Protein AF-A0A9D8QXF0-F1 (afdb_monomer_lite)

Radius of gyration: 25.97 Å; chains: 1; bounding box: 46×81×70 Å

Structure (mmCIF, N/CA/C/O backbone):
data_AF-A0A9D8QXF0-F1
#
_entry.id   AF-A0A9D8QXF0-F1
#
loop_
_atom_site.group_PDB
_atom_site.id
_atom_site.type_symbol
_atom_site.label_atom_id
_atom_site.label_alt_id
_atom_site.label_comp_id
_atom_site.label_asym_id
_atom_site.label_entity_id
_atom_site.label_seq_id
_atom_site.pdbx_PDB_ins_code
_atom_site.Cartn_x
_atom_site.Cartn_y
_atom_site.Cartn_z
_atom_site.occupancy
_atom_site.B_iso_or_equiv
_atom_site.auth_seq_id
_atom_site.auth_comp_id
_atom_site.auth_asym_id
_atom_site.auth_atom_id
_atom_site.pdbx_PDB_model_num
ATOM 1 N N . MET A 1 1 ? 23.701 25.934 9.939 1.00 30.52 1 MET A N 1
ATOM 2 C CA . MET A 1 1 ? 22.647 25.949 8.902 1.00 30.52 1 MET A CA 1
ATOM 3 C C . MET A 1 1 ? 21.322 25.877 9.645 1.00 30.52 1 MET A C 1
ATOM 5 O O . MET A 1 1 ? 21.162 24.906 10.369 1.00 30.52 1 MET A O 1
ATOM 9 N N . PRO A 1 2 ? 20.460 26.906 9.624 1.00 29.08 2 PRO A N 1
ATOM 10 C CA . PRO A 1 2 ? 19.261 26.900 10.452 1.00 29.08 2 PRO A CA 1
ATOM 11 C C . PRO A 1 2 ? 18.210 25.966 9.842 1.00 29.08 2 PRO A C 1
ATOM 13 O O . PRO A 1 2 ? 17.894 26.058 8.656 1.00 29.08 2 PRO A O 1
ATOM 16 N N . GLU A 1 3 ? 17.728 25.056 10.680 1.00 28.41 3 GLU A N 1
ATOM 17 C CA . GLU A 1 3 ? 16.698 24.054 10.424 1.00 28.41 3 GLU A CA 1
ATOM 18 C C . GLU A 1 3 ? 15.440 24.685 9.807 1.00 28.41 3 GLU A C 1
ATOM 20 O O . GLU A 1 3 ? 14.838 25.599 10.374 1.00 28.41 3 GLU A O 1
ATOM 25 N N . ARG A 1 4 ? 15.012 24.186 8.642 1.00 30.34 4 ARG A N 1
ATOM 26 C CA . ARG A 1 4 ? 13.638 24.391 8.170 1.00 30.34 4 ARG A CA 1
ATOM 27 C C . ARG A 1 4 ? 12.735 23.399 8.899 1.00 30.34 4 ARG A C 1
ATOM 29 O O . ARG A 1 4 ? 12.496 22.302 8.413 1.00 30.34 4 ARG A O 1
ATOM 36 N N . GLN A 1 5 ? 12.246 23.803 10.067 1.00 32.50 5 GLN A N 1
ATOM 37 C CA . GLN A 1 5 ? 11.030 23.251 10.662 1.00 32.50 5 GLN A CA 1
ATOM 38 C C . GLN A 1 5 ? 9.820 23.781 9.875 1.00 32.50 5 GLN A C 1
ATOM 40 O O . GLN A 1 5 ? 9.213 24.780 10.256 1.00 32.50 5 GLN A O 1
ATOM 45 N N . ASP A 1 6 ? 9.460 23.116 8.778 1.00 37.44 6 ASP A N 1
ATOM 46 C CA . ASP A 1 6 ? 8.068 23.113 8.308 1.00 37.44 6 ASP A CA 1
ATOM 47 C C . ASP A 1 6 ? 7.350 21.946 8.992 1.00 37.44 6 ASP A C 1
ATOM 49 O O . ASP A 1 6 ? 6.982 20.939 8.398 1.00 37.44 6 ASP A O 1
ATOM 53 N N . ASP A 1 7 ? 7.213 22.092 10.308 1.00 38.44 7 ASP A N 1
ATOM 54 C CA . ASP A 1 7 ? 6.390 21.240 11.150 1.00 38.44 7 ASP A CA 1
ATOM 55 C C . ASP A 1 7 ? 4.925 21.552 10.798 1.00 38.44 7 ASP A C 1
ATOM 57 O O . ASP A 1 7 ? 4.396 22.620 11.139 1.00 38.44 7 ASP A O 1
ATOM 61 N N . MET A 1 8 ? 4.286 20.689 10.004 1.00 46.28 8 MET A N 1
ATOM 62 C CA . MET A 1 8 ? 2.864 20.807 9.679 1.00 46.28 8 MET A CA 1
ATOM 63 C C . MET A 1 8 ? 2.057 20.647 10.968 1.00 46.28 8 MET A C 1
ATOM 65 O O . MET A 1 8 ? 1.768 19.544 11.418 1.00 46.28 8 MET A O 1
ATOM 69 N N . ARG A 1 9 ? 1.687 21.772 11.583 1.00 61.94 9 ARG A N 1
ATOM 70 C CA . ARG A 1 9 ? 0.897 21.795 12.818 1.00 61.94 9 ARG A CA 1
ATOM 71 C C . ARG A 1 9 ? -0.539 21.364 12.527 1.00 61.94 9 ARG A C 1
ATOM 73 O O . ARG A 1 9 ? -1.378 22.194 12.166 1.00 61.94 9 ARG A O 1
ATOM 80 N N . LEU A 1 10 ? -0.790 20.067 12.668 1.00 64.00 10 LEU A N 1
ATOM 81 C CA . LEU A 1 10 ? -2.113 19.449 12.687 1.00 64.00 10 LEU A CA 1
ATOM 82 C C . LEU A 1 10 ? -2.703 19.574 14.097 1.00 64.00 10 LEU A C 1
ATOM 84 O O . LEU A 1 10 ? -2.010 19.334 15.087 1.00 64.00 10 LEU A O 1
ATOM 88 N N . GLN A 1 11 ? -3.975 19.962 14.211 1.00 69.75 11 GLN A N 1
ATOM 89 C CA . GLN A 1 11 ? -4.678 19.995 15.494 1.00 69.75 11 GLN A CA 1
ATOM 90 C C . GLN A 1 11 ? -5.977 19.190 15.428 1.00 69.75 11 GLN A C 1
ATOM 92 O O . GLN A 1 11 ? -6.864 19.487 14.631 1.00 69.75 11 GLN A O 1
ATOM 97 N N . VAL A 1 12 ? -6.110 18.210 16.322 1.00 68.62 12 VAL A N 1
ATOM 98 C CA . VAL A 1 12 ? -7.362 17.479 16.558 1.00 68.62 12 VAL A CA 1
ATOM 99 C C . VAL A 1 12 ? -8.063 18.092 17.771 1.00 68.62 12 VAL A C 1
ATOM 101 O O . VAL A 1 12 ? -7.432 18.319 18.808 1.00 68.62 12 VAL A O 1
ATOM 104 N N . ILE A 1 13 ? -9.352 18.400 17.630 1.00 72.44 13 ILE A N 1
ATOM 105 C CA . ILE A 1 13 ? -10.230 18.870 18.704 1.00 72.44 13 ILE A CA 1
ATOM 106 C C . ILE A 1 13 ? -11.337 17.832 18.864 1.00 72.44 13 ILE A C 1
ATOM 108 O O . ILE A 1 13 ? -12.070 17.556 17.918 1.00 72.44 13 ILE A O 1
ATOM 112 N N . ASN A 1 14 ? -11.453 17.266 20.060 1.00 69.75 14 ASN A N 1
ATOM 113 C CA . ASN A 1 14 ? -12.516 16.330 20.389 1.00 69.75 14 ASN A CA 1
ATOM 114 C C . ASN A 1 14 ? -13.685 17.103 21.022 1.00 69.75 14 ASN A C 1
ATOM 116 O O . ASN A 1 14 ? -13.458 17.930 21.906 1.00 69.75 14 ASN A O 1
ATOM 120 N N . LEU A 1 15 ? -14.920 16.862 20.569 1.00 67.12 15 LEU A N 1
ATOM 121 C CA . LEU A 1 15 ? -16.122 17.511 21.109 1.00 67.12 15 LEU A CA 1
ATOM 122 C C . LEU A 1 15 ? -16.302 17.262 22.618 1.00 67.12 15 LEU A C 1
ATOM 124 O O . LEU A 1 15 ? -16.857 18.106 23.318 1.00 67.12 15 LEU A O 1
ATOM 128 N N . TYR A 1 16 ? -15.811 16.127 23.108 1.00 66.69 16 TYR A N 1
ATOM 129 C CA . TYR A 1 16 ? -15.992 15.643 24.474 1.00 66.69 16 TYR A CA 1
ATOM 130 C C . TYR A 1 16 ? -14.797 15.928 25.384 1.00 66.69 16 TYR A C 1
ATOM 132 O O . TYR A 1 16 ? -14.896 15.712 26.589 1.00 66.69 16 TYR A O 1
ATOM 140 N N . ASP A 1 17 ? -13.689 16.443 24.839 1.00 57.88 17 ASP A N 1
ATOM 141 C CA . ASP A 1 17 ? -12.454 16.641 25.592 1.00 57.88 17 ASP A CA 1
ATOM 142 C C . ASP A 1 17 ? -11.930 18.083 25.471 1.00 57.88 17 ASP A C 1
ATOM 144 O O . ASP A 1 17 ? -11.546 18.563 24.402 1.00 57.88 17 ASP A O 1
ATOM 148 N N . LYS A 1 18 ? -11.876 18.770 26.623 1.00 60.94 18 LYS A N 1
ATOM 149 C CA . LYS A 1 18 ? -11.454 20.176 26.823 1.00 60.94 18 LYS A CA 1
ATOM 150 C C . LYS A 1 18 ? -12.353 21.228 26.155 1.00 60.94 18 LYS A C 1
ATOM 152 O O . LYS A 1 18 ? -11.950 21.919 25.213 1.00 60.94 18 LYS A O 1
ATOM 157 N N . GLU A 1 19 ? -13.512 21.451 26.777 1.00 68.12 19 GLU A N 1
ATOM 158 C CA . GLU A 1 19 ? -14.516 22.470 26.424 1.00 68.12 19 GLU A CA 1
ATOM 159 C C . GLU A 1 19 ? -13.908 23.862 26.157 1.00 68.12 19 GLU A C 1
ATOM 161 O O . GLU A 1 19 ? -14.232 24.514 25.166 1.00 68.12 19 GLU A O 1
ATOM 166 N N . GLU A 1 20 ? -12.928 24.294 26.959 1.00 76.50 20 GLU A N 1
ATOM 167 C CA . GLU A 1 20 ? -12.308 25.618 26.822 1.00 76.50 20 GLU A CA 1
ATOM 168 C C . GLU A 1 20 ? -11.603 25.828 25.465 1.00 76.50 20 GLU A C 1
ATOM 170 O O . GLU A 1 20 ? -11.667 26.914 24.880 1.00 76.50 20 GLU A O 1
ATOM 175 N N . ARG A 1 21 ? -10.922 24.803 24.934 1.00 77.12 21 ARG A N 1
ATOM 176 C CA . ARG A 1 21 ? -10.182 24.914 23.665 1.00 77.12 21 ARG A CA 1
ATOM 177 C C . ARG A 1 21 ? -11.129 24.902 22.472 1.00 77.12 21 ARG A C 1
ATOM 179 O O . ARG A 1 21 ? -10.960 25.719 21.565 1.00 77.12 21 ARG A O 1
ATOM 186 N N . LEU A 1 22 ? -12.120 24.010 22.493 1.00 82.62 22 LEU A N 1
ATOM 187 C CA . LEU A 1 22 ? -13.172 23.955 21.483 1.00 82.62 22 LEU A CA 1
ATOM 188 C C . LEU A 1 22 ? -13.896 25.302 21.403 1.00 82.62 22 LEU A C 1
ATOM 190 O O . LEU A 1 22 ? -13.980 25.893 20.327 1.00 82.62 22 LEU A O 1
ATOM 194 N N . VAL A 1 23 ? -14.320 25.842 22.550 1.00 84.81 23 VAL A N 1
ATOM 195 C CA . VAL A 1 23 ? -14.982 27.148 22.628 1.00 84.81 23 VAL A CA 1
ATOM 196 C C . VAL A 1 23 ? -14.098 28.249 22.046 1.00 84.81 23 VAL A C 1
ATOM 198 O O . VAL A 1 23 ? -14.595 29.055 21.259 1.00 84.81 23 VAL A O 1
ATO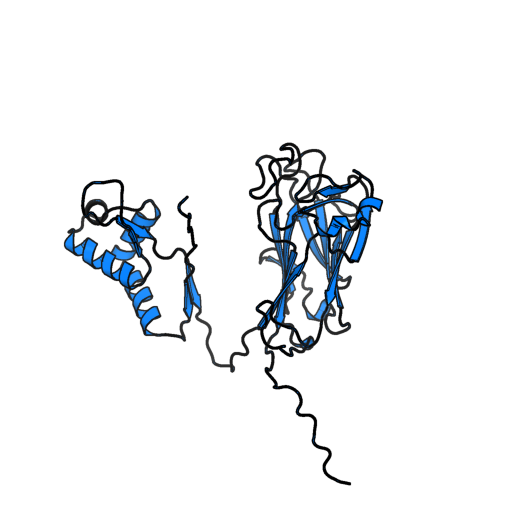M 201 N N . LYS A 1 24 ? -12.793 28.283 22.353 1.00 86.75 24 LYS A N 1
ATOM 202 C CA . LYS A 1 24 ? -11.865 29.285 21.795 1.00 86.75 24 LYS A CA 1
ATOM 203 C C . LYS A 1 24 ? -11.773 29.215 20.271 1.00 86.75 24 LYS A C 1
ATOM 205 O O . LYS A 1 24 ? -11.911 30.248 19.613 1.00 86.75 24 LYS A O 1
ATOM 210 N N . VAL A 1 25 ? -11.573 28.024 19.704 1.00 88.00 25 VAL A N 1
ATOM 211 C CA . VAL A 1 25 ? -11.437 27.848 18.248 1.00 88.00 25 VAL A CA 1
ATOM 212 C C . VAL A 1 25 ? -12.760 28.129 17.538 1.00 88.00 25 VAL A C 1
ATOM 214 O O . VAL A 1 25 ? -12.794 28.950 16.621 1.00 88.00 25 VAL A O 1
ATOM 217 N N . CYS A 1 26 ? -13.867 27.541 17.996 1.00 87.44 26 CYS A N 1
ATOM 218 C CA . CYS A 1 26 ? -15.191 27.774 17.420 1.00 87.44 26 CYS A CA 1
ATOM 219 C C . CYS A 1 26 ? -15.592 29.252 17.502 1.00 87.44 26 CYS A C 1
ATOM 221 O O . CYS A 1 26 ? -16.029 29.823 16.503 1.00 87.44 26 CYS A O 1
ATOM 223 N N . SER A 1 27 ? -15.368 29.913 18.642 1.00 88.50 27 SER A N 1
ATOM 224 C CA . SER A 1 27 ? -15.661 31.343 18.800 1.00 88.50 27 SER A CA 1
ATOM 225 C C . SER A 1 27 ? -14.808 32.201 17.869 1.00 88.50 27 SER A C 1
ATOM 227 O O . SER A 1 27 ? -15.323 33.132 17.243 1.00 88.50 27 SER A O 1
ATOM 229 N N . ALA A 1 28 ? -13.517 31.886 17.721 1.00 90.88 28 ALA A N 1
ATOM 230 C CA . ALA A 1 28 ? -12.639 32.590 16.794 1.00 90.88 28 ALA A CA 1
ATOM 231 C C . ALA A 1 28 ? -13.092 32.416 15.330 1.00 90.88 28 ALA A C 1
ATOM 233 O O . ALA A 1 28 ? -13.132 33.392 14.580 1.00 90.88 28 ALA A O 1
ATOM 234 N N . LEU A 1 29 ? -13.511 31.217 14.926 1.00 89.62 29 LEU A N 1
ATOM 235 C CA . LEU A 1 29 ? -13.923 30.932 13.547 1.00 89.62 29 LEU A CA 1
ATOM 236 C C . LEU A 1 29 ? -15.357 31.373 13.210 1.00 89.62 29 LEU A C 1
ATOM 238 O O . LEU A 1 29 ? -15.660 31.586 12.033 1.00 89.62 29 LEU A O 1
ATOM 242 N N . ASN A 1 30 ? -16.230 31.565 14.204 1.00 93.50 30 ASN A N 1
ATOM 243 C CA . ASN A 1 30 ? -17.627 31.969 13.995 1.00 93.50 30 ASN A CA 1
ATOM 244 C C . ASN A 1 30 ? -17.776 33.395 13.415 1.00 93.50 30 ASN A C 1
ATOM 246 O O . ASN A 1 30 ? -18.769 33.717 12.764 1.00 93.50 30 ASN A O 1
ATOM 250 N N . ASP A 1 31 ? -16.755 34.242 13.538 1.00 96.00 31 ASP A N 1
ATOM 251 C CA . ASP A 1 31 ? -16.799 35.624 13.049 1.00 96.00 31 ASP A CA 1
ATOM 252 C C . ASP A 1 31 ? -16.401 35.745 11.556 1.00 96.00 31 ASP A C 1
ATOM 254 O O . ASP A 1 31 ? -15.340 35.257 11.145 1.00 96.00 31 ASP A O 1
ATOM 258 N N . PRO A 1 32 ? -17.220 36.404 10.711 1.00 94.88 32 PRO A N 1
ATOM 259 C CA . PRO A 1 32 ? -16.954 36.524 9.278 1.00 94.88 32 PRO A CA 1
ATOM 260 C C . PRO A 1 32 ? -15.716 37.368 8.949 1.00 94.88 32 PRO A C 1
ATOM 262 O O . PRO A 1 32 ? -15.025 37.059 7.975 1.00 94.88 32 PRO A O 1
ATOM 265 N N . THR A 1 33 ? -15.401 38.395 9.741 1.00 94.62 33 THR A N 1
ATOM 266 C CA . THR A 1 33 ? -14.196 39.218 9.571 1.00 94.62 33 THR A CA 1
ATOM 267 C C . THR A 1 33 ? -12.957 38.380 9.853 1.00 94.62 33 THR A C 1
ATOM 269 O O . THR A 1 33 ? -12.030 38.374 9.044 1.00 94.62 33 THR A O 1
ATOM 272 N N . ARG A 1 34 ? -12.968 37.562 10.914 1.00 95.69 34 ARG A N 1
ATOM 273 C CA . ARG A 1 34 ? -11.881 36.611 11.208 1.00 95.69 34 ARG A CA 1
ATOM 274 C C . ARG A 1 34 ? -11.666 35.600 10.078 1.00 95.69 34 ARG A C 1
ATOM 276 O O . ARG A 1 34 ? -10.526 35.395 9.660 1.00 95.69 34 ARG A O 1
ATOM 283 N N . ARG A 1 35 ? -12.735 35.047 9.492 1.00 94.69 35 ARG A N 1
ATOM 284 C CA . ARG A 1 35 ? -12.620 34.162 8.312 1.00 94.69 35 ARG A CA 1
ATOM 285 C C . ARG A 1 35 ? -12.054 34.879 7.081 1.00 94.69 35 ARG A C 1
ATOM 287 O O . ARG A 1 35 ? -11.293 34.278 6.326 1.00 94.69 35 ARG A O 1
ATOM 294 N N . ARG A 1 36 ? -12.386 36.158 6.864 1.00 95.69 36 ARG A N 1
ATOM 295 C CA . ARG A 1 36 ? -11.793 36.970 5.782 1.00 95.69 36 ARG A CA 1
ATOM 296 C C . ARG A 1 36 ? -10.302 37.222 6.012 1.00 95.69 36 ARG A C 1
ATOM 298 O O . ARG A 1 36 ? -9.525 37.070 5.074 1.00 95.69 36 ARG A O 1
ATOM 305 N N . ILE A 1 37 ? -9.899 37.520 7.249 1.00 95.62 37 ILE A N 1
ATOM 306 C CA . ILE A 1 37 ? -8.484 37.647 7.629 1.00 95.62 37 ILE A CA 1
ATOM 307 C C . ILE A 1 37 ? -7.736 36.347 7.317 1.00 95.62 37 ILE A C 1
ATOM 309 O O . ILE A 1 37 ? -6.706 36.389 6.654 1.00 95.62 37 ILE A O 1
ATOM 313 N N . MET A 1 38 ? -8.272 35.187 7.711 1.00 93.19 38 MET A N 1
ATOM 314 C CA . MET A 1 38 ? -7.642 33.892 7.413 1.00 93.19 38 MET A CA 1
ATOM 315 C C . MET A 1 38 ? -7.438 33.662 5.913 1.00 93.19 38 MET A C 1
ATOM 317 O O . MET A 1 38 ? -6.356 33.246 5.511 1.00 93.19 38 MET A O 1
ATOM 321 N N . LYS A 1 39 ? -8.439 33.977 5.078 1.00 92.56 39 LYS A N 1
ATOM 322 C CA . LYS A 1 39 ? -8.317 33.869 3.614 1.00 92.56 39 LYS A CA 1
ATOM 323 C C . LYS A 1 39 ? -7.180 34.735 3.067 1.00 92.56 39 LYS A C 1
ATOM 325 O O . LYS A 1 39 ? -6.462 34.285 2.182 1.00 92.56 39 LYS A O 1
ATOM 330 N N . LEU A 1 40 ? -6.993 35.944 3.604 1.00 93.31 40 LEU A N 1
ATOM 331 C CA . LEU A 1 40 ? -5.879 36.817 3.226 1.00 93.31 40 LEU A CA 1
ATOM 332 C C . LEU A 1 40 ? -4.527 36.235 3.654 1.00 93.31 40 LEU A C 1
ATOM 334 O O . LEU A 1 40 ? -3.612 36.179 2.835 1.00 93.31 40 LEU A O 1
ATOM 338 N N . ILE A 1 41 ? -4.406 35.772 4.904 1.00 92.56 41 ILE A N 1
ATOM 339 C CA . ILE A 1 41 ? -3.158 35.186 5.424 1.00 92.56 41 ILE A CA 1
ATOM 340 C C . ILE A 1 41 ? -2.775 33.902 4.680 1.00 92.56 41 ILE A C 1
ATOM 342 O O . ILE A 1 41 ? -1.588 33.656 4.478 1.00 92.56 41 ILE A O 1
ATOM 346 N N . ASN A 1 42 ? -3.758 33.113 4.238 1.00 86.38 42 ASN A N 1
ATOM 347 C CA . ASN A 1 42 ? -3.519 31.889 3.474 1.00 86.38 42 ASN A CA 1
ATOM 348 C C . ASN A 1 42 ? -2.853 32.148 2.111 1.00 86.38 42 ASN A C 1
ATOM 350 O O . ASN A 1 42 ? -2.183 31.269 1.584 1.00 86.38 42 ASN A O 1
ATOM 354 N N . LEU A 1 43 ? -3.022 33.346 1.539 1.00 87.31 43 LEU A N 1
ATOM 355 C CA . LEU A 1 43 ? -2.339 33.732 0.301 1.00 87.31 43 LEU A CA 1
ATOM 356 C C . LEU A 1 43 ? -0.890 34.155 0.562 1.00 87.31 43 LEU A C 1
ATOM 358 O O . LEU A 1 43 ? 0.003 33.832 -0.215 1.00 87.31 43 LEU A O 1
ATOM 362 N N . SER A 1 44 ? -0.657 34.906 1.638 1.00 84.62 44 SER A N 1
ATOM 363 C CA . SER A 1 44 ? 0.678 35.366 2.025 1.00 84.62 44 SER A CA 1
ATOM 364 C C . SER A 1 44 ? 0.674 35.920 3.455 1.00 84.62 44 SER A C 1
ATOM 366 O O . SER A 1 44 ? -0.235 36.693 3.782 1.00 84.62 44 SER A O 1
ATOM 368 N N . PRO A 1 45 ? 1.706 35.658 4.279 1.00 88.00 45 PRO A N 1
ATOM 369 C CA . PRO A 1 45 ? 1.902 36.374 5.538 1.00 88.00 45 PRO A CA 1
ATOM 370 C C . PRO A 1 45 ? 1.975 37.891 5.314 1.00 88.00 45 PRO A C 1
ATOM 372 O O . PRO A 1 45 ? 2.631 38.347 4.379 1.00 88.00 45 PRO A O 1
ATOM 375 N N . MET A 1 46 ? 1.323 38.679 6.168 1.00 91.81 46 MET A N 1
ATOM 376 C CA . MET A 1 46 ? 1.244 40.142 6.013 1.00 91.81 46 MET A CA 1
ATOM 377 C C . MET A 1 46 ? 1.130 40.854 7.364 1.00 91.81 46 MET A C 1
ATOM 379 O O . MET A 1 46 ? 0.925 40.204 8.394 1.00 91.81 46 MET A O 1
ATOM 383 N N . SER A 1 47 ? 1.306 42.177 7.390 1.00 92.62 47 SER A N 1
ATOM 384 C CA . SER A 1 47 ? 1.206 42.942 8.636 1.00 92.62 47 SER A CA 1
ATOM 385 C C . SER A 1 47 ? -0.247 43.243 9.012 1.00 92.62 47 SER A C 1
ATOM 387 O O . SER A 1 47 ? -1.162 43.141 8.196 1.00 92.62 47 SER A O 1
ATOM 389 N N . ILE A 1 48 ? -0.478 43.644 10.266 1.00 92.56 48 ILE A N 1
ATOM 390 C CA . ILE A 1 48 ? -1.817 44.054 10.724 1.00 92.56 48 ILE A CA 1
ATOM 391 C C . ILE A 1 48 ? -2.329 45.266 9.925 1.00 92.56 48 ILE A C 1
ATOM 393 O O . ILE A 1 48 ? -3.528 45.361 9.670 1.00 92.56 48 ILE A O 1
ATOM 397 N N . ASN A 1 49 ? -1.435 46.157 9.484 1.00 92.19 49 ASN A N 1
ATOM 398 C CA . ASN A 1 49 ? -1.800 47.313 8.662 1.00 92.19 49 ASN A CA 1
ATOM 399 C C . ASN A 1 49 ? -2.283 46.885 7.272 1.00 92.19 49 ASN A C 1
ATOM 401 O O . ASN A 1 49 ? -3.298 47.391 6.800 1.00 92.19 49 ASN A O 1
ATOM 405 N N . ASP A 1 50 ? -1.611 45.910 6.652 1.00 93.56 50 ASP A N 1
ATOM 406 C CA . ASP A 1 50 ? -2.024 45.370 5.352 1.00 93.56 50 ASP A CA 1
ATOM 407 C C . ASP A 1 50 ? -3.401 44.699 5.437 1.00 93.56 50 ASP A C 1
ATOM 409 O O . ASP A 1 50 ? -4.236 44.865 4.548 1.00 93.56 50 ASP A O 1
ATOM 413 N N . ILE A 1 51 ? -3.660 43.965 6.526 1.00 94.50 51 ILE A N 1
ATOM 414 C CA . ILE A 1 51 ? -4.967 43.346 6.793 1.00 94.50 51 ILE A CA 1
ATOM 415 C C . ILE A 1 51 ? -6.049 44.421 6.924 1.00 94.50 51 ILE A C 1
ATOM 417 O O . ILE A 1 51 ? -7.106 44.300 6.307 1.00 94.50 51 ILE A O 1
ATOM 421 N N . ALA A 1 52 ? -5.783 45.463 7.719 1.00 96.06 52 ALA A N 1
ATOM 422 C CA . ALA A 1 52 ? -6.702 46.574 7.942 1.00 96.06 52 ALA A CA 1
ATOM 423 C C . ALA A 1 52 ? -7.056 47.283 6.627 1.00 96.06 52 ALA A C 1
ATOM 425 O O . ALA A 1 52 ? -8.231 47.492 6.336 1.00 96.06 52 ALA A O 1
ATOM 426 N N . TRP A 1 53 ? -6.045 47.562 5.799 1.00 95.81 53 TRP A N 1
ATOM 427 C CA . TRP A 1 53 ? -6.217 48.192 4.494 1.00 95.81 53 TRP A CA 1
ATOM 428 C C . TRP A 1 53 ? -7.002 47.310 3.513 1.00 95.81 53 TRP A C 1
ATOM 430 O O . TRP A 1 53 ? -7.960 47.776 2.904 1.00 95.81 53 TRP A O 1
ATOM 440 N N . LYS A 1 54 ? -6.661 46.018 3.389 1.00 95.44 54 LYS A N 1
ATOM 441 C CA . LYS A 1 54 ? -7.342 45.099 2.453 1.00 95.44 54 LYS A CA 1
ATOM 442 C C . LYS A 1 54 ? -8.797 44.813 2.816 1.00 95.44 54 LYS A C 1
ATOM 444 O O . LYS A 1 54 ? -9.580 44.474 1.933 1.00 95.44 54 LYS A O 1
ATOM 449 N N . LEU A 1 55 ? -9.139 44.864 4.102 1.00 95.12 55 LEU A N 1
ATOM 450 C CA . LEU A 1 55 ? -10.499 44.616 4.582 1.00 95.12 55 LEU A CA 1
ATOM 451 C C . LEU A 1 55 ? -11.310 45.893 4.804 1.00 95.12 55 LEU A C 1
ATOM 453 O O . LEU A 1 55 ? -12.477 45.772 5.165 1.00 95.12 55 LEU A O 1
ATOM 457 N N . ASP A 1 56 ? -10.707 47.065 4.589 1.00 95.56 56 ASP A N 1
ATOM 458 C CA . ASP A 1 56 ? -11.299 48.378 4.859 1.00 95.56 56 ASP A CA 1
ATOM 459 C C . ASP A 1 56 ? -11.856 48.489 6.292 1.00 95.56 56 ASP A C 1
ATOM 461 O O . ASP A 1 56 ? -13.012 48.833 6.536 1.00 95.56 56 ASP A O 1
ATOM 465 N N . ILE A 1 57 ? -11.024 48.119 7.273 1.00 95.94 57 ILE A N 1
ATOM 466 C CA . ILE A 1 57 ? -11.357 48.193 8.703 1.00 95.94 57 ILE A CA 1
ATOM 467 C C . ILE A 1 57 ? -10.291 48.977 9.478 1.00 95.94 57 ILE A C 1
ATOM 469 O O . ILE A 1 57 ? -9.119 48.967 9.100 1.00 95.94 57 ILE A O 1
ATOM 473 N N . PRO A 1 58 ? -10.638 49.608 10.618 1.00 97.19 58 PRO A N 1
ATOM 474 C CA . PRO A 1 58 ? -9.650 50.261 11.471 1.00 97.19 58 PRO A CA 1
ATOM 475 C C . PRO A 1 58 ? -8.555 49.293 11.941 1.00 97.19 58 PRO A C 1
ATOM 477 O O . PRO A 1 58 ? -8.838 48.146 12.294 1.00 97.19 58 PRO A O 1
ATOM 480 N N . VAL A 1 59 ? -7.310 49.772 12.044 1.00 94.00 59 VAL A N 1
ATOM 481 C CA . VAL A 1 59 ? -6.157 48.970 12.512 1.00 94.00 59 VAL A CA 1
ATOM 482 C C . VAL A 1 59 ? -6.396 48.381 13.907 1.00 94.00 59 VAL A C 1
ATOM 484 O O . VAL A 1 59 ? -6.025 47.238 14.174 1.00 94.00 59 VAL A O 1
ATOM 487 N N . SER A 1 60 ? -7.068 49.122 14.791 1.00 94.56 60 SER A N 1
ATOM 488 C CA . SER A 1 60 ? -7.472 48.635 16.117 1.00 94.56 60 SER A CA 1
ATOM 489 C C . SER A 1 60 ? -8.417 47.432 16.030 1.00 94.56 60 SER A C 1
ATOM 491 O O . SER A 1 60 ? -8.267 46.479 16.795 1.00 94.56 60 SER A O 1
ATOM 493 N N . ASN A 1 61 ? -9.335 47.437 15.061 1.00 95.06 61 ASN A N 1
ATOM 494 C CA . ASN A 1 61 ? -10.276 46.349 14.824 1.00 95.06 61 ASN A CA 1
ATOM 495 C C . ASN A 1 61 ? -9.577 45.126 14.201 1.00 95.06 61 ASN A C 1
ATOM 497 O O . ASN A 1 61 ? -9.742 43.998 14.667 1.00 95.06 61 ASN A O 1
ATOM 501 N N . ALA A 1 62 ? -8.696 45.345 13.218 1.00 95.38 62 ALA A N 1
ATOM 502 C CA . ALA A 1 62 ? -7.855 44.284 12.662 1.00 95.38 62 ALA A CA 1
ATOM 503 C C . ALA A 1 62 ? -6.992 43.613 13.749 1.00 95.38 62 ALA A C 1
ATOM 505 O O . ALA A 1 62 ? -6.946 42.387 13.835 1.00 95.38 62 ALA A O 1
ATOM 506 N N . SER A 1 63 ? -6.366 44.406 14.625 1.00 94.56 63 SER A N 1
ATOM 507 C CA . SER A 1 63 ? -5.558 43.917 15.750 1.00 94.56 63 SER A CA 1
ATOM 508 C C . SER A 1 63 ? -6.375 43.069 16.733 1.00 94.56 63 SER A C 1
ATOM 510 O O . SER A 1 63 ? -5.931 41.992 17.136 1.00 94.56 63 SER A O 1
ATOM 512 N N . TYR A 1 64 ? -7.598 43.500 17.064 1.00 95.44 64 TYR A N 1
ATOM 513 C CA . TYR A 1 64 ? -8.522 42.745 17.915 1.00 95.44 64 TYR A CA 1
ATOM 514 C C . TYR A 1 64 ? -8.848 41.362 17.329 1.00 95.44 64 TYR A C 1
ATOM 516 O O . TYR A 1 64 ? -8.705 40.340 18.008 1.00 95.44 64 TYR A O 1
ATOM 524 N N . HIS A 1 65 ? -9.223 41.309 16.049 1.00 96.25 65 HIS A N 1
ATOM 525 C CA . HIS A 1 65 ? -9.551 40.053 15.376 1.00 96.25 65 HIS A CA 1
ATOM 526 C C . HIS A 1 65 ? -8.336 39.128 15.211 1.00 96.25 65 HIS A C 1
ATOM 528 O O . HIS A 1 65 ? -8.461 37.918 15.417 1.00 96.25 65 HIS A O 1
ATOM 534 N N . VAL A 1 66 ? -7.162 39.682 14.883 1.00 95.62 66 VAL A N 1
ATOM 535 C CA . VAL A 1 66 ? -5.903 38.926 14.789 1.00 95.62 66 VAL A CA 1
ATOM 536 C C . VAL A 1 66 ? -5.540 38.321 16.138 1.00 95.62 66 VAL A C 1
ATOM 538 O O . VAL A 1 66 ? -5.217 37.137 16.194 1.00 95.62 66 VAL A O 1
ATOM 541 N N . LYS A 1 67 ? -5.640 39.086 17.232 1.00 94.44 67 LYS A N 1
ATOM 542 C CA . LYS A 1 67 ? -5.348 38.578 18.575 1.00 94.44 67 LYS A CA 1
ATOM 543 C C . LYS A 1 67 ? -6.231 37.381 18.927 1.00 94.44 67 LYS A C 1
ATOM 545 O O . LYS A 1 67 ? -5.699 36.357 19.327 1.00 94.44 67 LYS A O 1
ATOM 550 N N . ALA A 1 68 ? -7.539 37.462 18.681 1.00 93.94 68 ALA A N 1
ATOM 551 C CA . ALA A 1 68 ? -8.453 36.345 18.934 1.00 93.94 68 ALA A CA 1
ATOM 552 C C . ALA A 1 68 ? -8.091 35.075 18.135 1.00 93.94 68 ALA A C 1
ATOM 554 O O . ALA A 1 68 ? -8.186 33.967 18.656 1.00 93.94 68 ALA A O 1
ATOM 555 N N . LEU A 1 69 ? -7.650 35.223 16.881 1.00 93.75 69 LEU A N 1
ATOM 556 C CA . LEU A 1 69 ? -7.188 34.097 16.060 1.00 93.75 69 LEU A CA 1
ATOM 557 C C . LEU A 1 69 ? -5.839 33.530 16.528 1.00 93.75 69 LEU A C 1
ATOM 559 O O . LEU A 1 69 ? -5.608 32.329 16.395 1.00 93.75 69 LEU A O 1
ATOM 563 N N . VAL A 1 70 ? -4.952 34.369 17.068 1.00 92.38 70 VAL A N 1
ATOM 564 C CA . VAL A 1 70 ? -3.677 33.932 17.658 1.00 92.38 70 VAL A CA 1
ATOM 565 C C . VAL A 1 70 ? -3.901 33.212 18.986 1.00 92.38 70 VAL A C 1
ATOM 567 O O . VAL A 1 70 ? -3.334 32.144 19.193 1.00 92.38 70 VAL A O 1
ATOM 570 N N . ASP A 1 71 ? -4.769 33.742 19.847 1.00 89.88 71 ASP A N 1
ATOM 571 C CA . ASP A 1 71 ? -5.121 33.134 21.136 1.00 89.88 71 ASP A CA 1
ATOM 572 C C . ASP A 1 71 ? -5.807 31.765 20.941 1.00 89.88 71 ASP A C 1
ATOM 574 O O . ASP A 1 71 ? -5.649 30.861 21.760 1.00 89.88 71 ASP A O 1
ATOM 578 N N . ALA A 1 72 ? -6.519 31.581 19.821 1.00 88.94 72 ALA A N 1
ATOM 579 C CA . ALA A 1 72 ? -7.085 30.299 19.395 1.00 88.94 72 ALA A CA 1
ATOM 580 C C . ALA A 1 72 ? -6.078 29.367 18.684 1.00 88.94 72 ALA A C 1
ATOM 582 O O . ALA A 1 72 ? -6.438 28.258 18.297 1.00 88.94 72 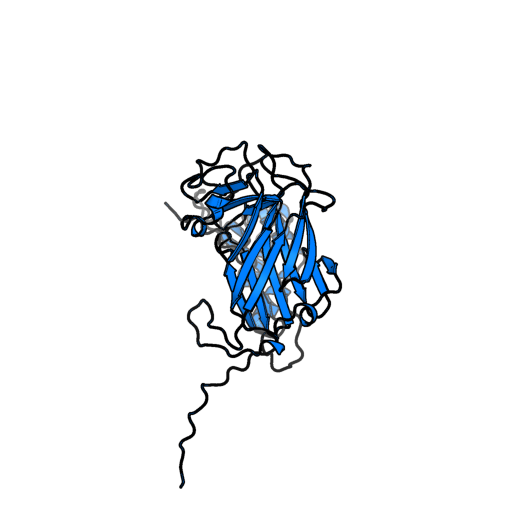ALA A O 1
ATOM 583 N N . GLY A 1 73 ? -4.831 29.798 18.465 1.00 87.56 73 GLY A N 1
ATOM 584 C CA . GLY A 1 73 ? -3.796 29.021 17.771 1.00 87.56 73 GLY A CA 1
ATOM 585 C C . GLY A 1 73 ? -3.997 28.875 16.257 1.00 87.56 73 GLY A C 1
ATOM 586 O O . GLY A 1 73 ? -3.248 28.151 15.599 1.00 87.56 73 GLY A O 1
ATOM 587 N N . VAL A 1 74 ? -4.987 29.563 15.683 1.00 90.06 74 VAL A N 1
ATOM 588 C CA . VAL A 1 74 ? -5.280 29.556 14.241 1.00 90.06 74 VAL A CA 1
ATOM 589 C C . VAL A 1 74 ? -4.215 30.343 13.477 1.00 90.06 74 VAL A C 1
ATOM 591 O O . VAL A 1 74 ? -3.750 29.909 12.424 1.00 90.06 74 VAL A O 1
ATOM 594 N N . LEU A 1 75 ? -3.795 31.487 14.022 1.00 92.88 75 LEU A N 1
ATOM 595 C CA . LEU A 1 75 ? -2.725 32.335 13.489 1.00 92.88 75 LEU A CA 1
ATOM 596 C C . LEU A 1 75 ? -1.548 32.408 14.467 1.00 92.88 75 LEU A C 1
ATOM 598 O O . LEU A 1 75 ? -1.658 32.039 15.633 1.00 92.88 75 LEU A O 1
ATOM 602 N N . ARG A 1 76 ? -0.407 32.915 14.001 1.00 91.00 76 ARG A N 1
ATOM 603 C CA . ARG A 1 76 ? 0.760 33.211 14.841 1.00 91.00 76 ARG A CA 1
ATOM 604 C C . ARG A 1 76 ? 1.406 34.532 14.444 1.00 91.00 76 ARG A C 1
ATOM 606 O O . ARG A 1 76 ? 1.360 34.931 13.279 1.00 91.00 76 ARG A O 1
ATOM 613 N N . TYR A 1 77 ? 2.075 35.172 15.400 1.00 89.31 77 TYR A N 1
ATOM 614 C CA . TYR A 1 77 ? 2.994 36.266 15.095 1.00 89.31 77 TYR A CA 1
ATOM 615 C C . TYR A 1 77 ? 4.329 35.692 14.612 1.00 89.31 77 TYR A C 1
ATOM 617 O O . TYR A 1 77 ? 4.942 34.868 15.288 1.00 89.31 77 TYR A O 1
ATOM 625 N N . ALA A 1 78 ? 4.778 36.137 13.444 1.00 79.12 78 ALA A N 1
ATOM 626 C CA . ALA A 1 78 ? 6.092 35.867 12.889 1.00 79.12 78 ALA A CA 1
ATOM 627 C C . ALA A 1 78 ? 6.956 37.134 12.976 1.00 79.12 78 ALA A C 1
ATOM 629 O O . ALA A 1 78 ? 6.497 38.247 12.697 1.00 79.12 78 ALA A O 1
ATOM 630 N N . ILE A 1 79 ? 8.219 36.965 13.370 1.00 65.31 79 ILE A N 1
ATOM 631 C CA . ILE A 1 79 ? 9.195 38.056 13.410 1.00 65.31 79 ILE A CA 1
ATOM 632 C C . ILE A 1 79 ? 9.835 38.154 12.029 1.00 65.31 79 ILE A C 1
ATOM 634 O O . ILE A 1 79 ? 10.434 37.195 11.545 1.00 65.31 79 ILE A O 1
ATOM 638 N N . ASN A 1 80 ? 9.714 39.314 11.391 1.00 57.78 80 ASN A N 1
ATOM 639 C CA . ASN A 1 80 ? 10.349 39.562 10.106 1.00 57.78 80 ASN A CA 1
ATOM 640 C C . ASN A 1 80 ? 11.730 40.187 10.338 1.00 57.78 80 ASN A C 1
ATOM 642 O O . ASN A 1 80 ? 11.837 41.344 10.729 1.00 57.78 80 ASN A O 1
ATOM 646 N N . THR A 1 81 ? 12.802 39.426 10.112 1.00 53.25 81 THR A N 1
ATOM 647 C CA . THR A 1 81 ? 14.187 39.885 10.336 1.00 53.25 81 THR A CA 1
ATOM 648 C C . THR A 1 81 ? 14.730 40.776 9.212 1.00 53.25 81 THR A C 1
ATOM 650 O O . THR A 1 81 ? 15.838 41.294 9.328 1.00 53.25 81 THR A O 1
ATOM 653 N N . LYS A 1 82 ? 13.973 40.978 8.120 1.00 52.03 82 LYS A N 1
ATOM 654 C CA . LYS A 1 82 ? 14.441 41.679 6.908 1.00 52.03 82 LYS A CA 1
ATOM 655 C C . LYS A 1 82 ? 14.043 43.157 6.805 1.00 52.03 82 LYS A C 1
ATOM 657 O O . LYS A 1 82 ? 14.541 43.842 5.915 1.00 52.03 82 LYS A O 1
ATOM 662 N N . ARG A 1 83 ? 13.180 43.682 7.682 1.00 52.22 83 ARG A N 1
ATOM 663 C CA . ARG A 1 83 ? 12.807 45.110 7.705 1.00 52.22 83 ARG A CA 1
ATOM 664 C C . ARG A 1 83 ? 13.192 45.726 9.050 1.00 52.22 83 ARG A C 1
ATOM 666 O O . ARG A 1 83 ? 12.840 45.194 10.095 1.00 52.22 83 ARG A O 1
ATOM 673 N N . ARG A 1 84 ? 13.915 46.854 9.034 1.00 40.66 84 ARG A N 1
ATOM 674 C CA . ARG A 1 84 ? 14.155 47.670 10.237 1.00 40.66 84 ARG A CA 1
ATOM 675 C C . ARG A 1 84 ? 12.815 48.250 10.701 1.00 40.66 84 ARG A C 1
ATOM 677 O O . ARG A 1 84 ? 12.351 49.240 10.150 1.00 40.66 84 ARG A O 1
ATOM 684 N N . GLY A 1 85 ? 12.201 47.610 11.690 1.00 53.28 85 GLY A N 1
ATOM 685 C CA . GLY A 1 85 ? 10.960 48.049 12.323 1.00 53.28 85 GLY A CA 1
ATOM 686 C C . GLY A 1 85 ? 10.333 46.922 13.142 1.00 53.28 85 GLY A C 1
ATOM 687 O O . GLY A 1 85 ? 10.419 45.758 12.770 1.00 53.28 85 GLY A O 1
ATOM 688 N N . SER A 1 86 ? 9.692 47.260 14.257 1.00 56.84 86 SER A N 1
ATOM 689 C CA . SER A 1 86 ? 8.975 46.343 15.160 1.00 56.84 86 SER A CA 1
ATOM 690 C C . SER A 1 86 ? 7.641 45.828 14.585 1.00 56.84 86 SER A C 1
ATOM 692 O O . SER A 1 86 ? 6.709 45.520 15.332 1.00 56.84 86 SER A O 1
ATOM 694 N N . GLU A 1 87 ? 7.513 45.749 13.258 1.00 62.94 87 GLU A N 1
ATOM 695 C CA . GLU A 1 87 ? 6.264 45.372 12.599 1.00 62.94 87 GLU A CA 1
ATOM 696 C C . GLU A 1 87 ? 6.058 43.852 12.678 1.00 62.94 87 GLU A C 1
ATOM 698 O O . GLU A 1 87 ? 6.754 43.057 12.039 1.00 62.94 87 GLU A O 1
ATOM 703 N N . LYS A 1 88 ? 5.091 43.434 13.503 1.00 73.94 88 LYS A N 1
ATOM 704 C CA . LYS A 1 88 ? 4.709 42.027 13.657 1.00 73.94 88 LYS A CA 1
ATOM 705 C C . LYS A 1 88 ? 4.023 41.548 12.377 1.00 73.94 88 LYS A C 1
ATOM 707 O O . LYS A 1 88 ? 2.978 42.075 11.997 1.00 73.94 88 LYS A O 1
ATOM 712 N N . THR A 1 89 ? 4.595 40.535 11.734 1.00 86.44 89 THR A N 1
ATOM 713 C CA . THR A 1 89 ? 3.955 39.852 10.604 1.00 86.44 89 THR A CA 1
ATOM 714 C C . THR A 1 89 ? 3.025 38.773 11.146 1.00 86.44 89 THR A C 1
ATOM 716 O O . THR A 1 89 ? 3.346 38.110 12.131 1.00 86.44 89 THR A O 1
ATOM 719 N N . VAL A 1 90 ? 1.864 38.594 10.530 1.00 91.12 90 VAL A N 1
ATOM 720 C CA . VAL A 1 90 ? 0.899 37.553 10.888 1.00 91.12 90 VAL A CA 1
ATOM 721 C C . VAL A 1 90 ? 1.004 36.431 9.863 1.00 91.12 90 VAL A C 1
ATOM 723 O O . VAL A 1 90 ? 0.983 36.682 8.659 1.00 91.12 90 VAL A O 1
ATOM 726 N N . ALA A 1 91 ? 1.137 35.197 10.339 1.00 89.50 91 ALA A N 1
ATOM 727 C CA . ALA A 1 91 ? 1.225 33.997 9.514 1.00 89.50 91 ALA A CA 1
ATOM 728 C C . ALA A 1 91 ? 0.239 32.933 10.009 1.00 89.50 91 ALA A C 1
ATOM 730 O O . ALA A 1 91 ? -0.238 32.996 11.146 1.00 89.50 91 ALA A O 1
ATOM 731 N N . LEU A 1 92 ? -0.054 31.945 9.163 1.00 87.94 92 LEU A N 1
ATOM 732 C CA . LEU A 1 92 ? -0.913 30.826 9.536 1.00 87.94 92 LEU A CA 1
ATOM 733 C C . LEU A 1 92 ? -0.273 30.042 10.691 1.00 87.94 92 LEU A C 1
ATOM 735 O O . LEU A 1 92 ? 0.917 29.753 10.658 1.00 87.94 92 LEU A O 1
ATOM 739 N N . GLY A 1 93 ? -1.026 29.760 11.750 1.00 83.12 93 GLY A N 1
ATOM 740 C CA . GLY A 1 93 ? -0.544 29.058 12.944 1.00 83.12 93 GLY A CA 1
ATOM 741 C C . GLY A 1 93 ? -0.781 27.552 12.878 1.00 83.12 93 GLY A C 1
ATOM 742 O O . GLY A 1 93 ? 0.095 26.788 13.279 1.00 83.12 93 GLY A O 1
ATOM 743 N N . THR A 1 94 ? -1.931 27.161 12.329 1.00 81.00 94 THR A N 1
ATOM 744 C CA . THR A 1 94 ? -2.411 25.779 12.200 1.00 81.00 94 THR A CA 1
ATOM 745 C C . THR A 1 94 ? -2.952 25.567 10.789 1.00 81.00 94 THR A C 1
ATOM 747 O O . THR A 1 94 ? -3.702 26.411 10.298 1.00 81.00 94 THR A O 1
ATOM 750 N N . TYR A 1 95 ? -2.571 24.460 10.146 1.00 76.62 95 TYR A N 1
ATOM 751 C CA . TYR A 1 95 ? -2.962 24.158 8.761 1.00 76.62 95 TYR A CA 1
ATOM 752 C C . TYR A 1 95 ? -4.252 23.342 8.663 1.00 76.62 95 TYR A C 1
ATOM 754 O O . TYR A 1 95 ? -5.035 23.554 7.742 1.00 76.62 95 TYR A O 1
ATOM 762 N N . LEU A 1 96 ? -4.486 22.439 9.619 1.00 76.06 96 LEU A N 1
ATOM 763 C CA . LEU A 1 96 ? -5.657 21.567 9.641 1.00 76.06 96 LEU A CA 1
ATOM 764 C C . LEU A 1 96 ? -6.247 21.504 11.048 1.00 76.06 96 LEU A C 1
ATOM 766 O O . LEU A 1 96 ? -5.523 21.263 12.017 1.00 76.06 96 LEU A O 1
ATOM 770 N N . PHE A 1 97 ? -7.564 21.692 11.126 1.00 77.06 97 PHE A N 1
ATOM 771 C CA . PHE A 1 97 ? -8.370 21.376 12.298 1.00 77.06 97 PHE A CA 1
ATOM 772 C C . PHE A 1 97 ? -9.281 20.196 11.966 1.00 77.06 97 PHE A C 1
ATOM 774 O O . PHE A 1 97 ? -10.074 20.290 11.031 1.00 77.06 97 PHE A O 1
ATOM 781 N N . THR A 1 98 ? -9.200 19.131 12.757 1.00 76.12 98 THR A N 1
ATOM 782 C CA . THR A 1 98 ? -10.143 18.006 12.700 1.00 76.12 98 THR A CA 1
ATOM 783 C C . THR A 1 98 ? -11.043 18.073 13.927 1.00 76.12 98 THR A C 1
ATOM 785 O O . THR A 1 98 ? -10.532 18.129 15.046 1.00 76.12 98 THR A O 1
ATOM 788 N N . LEU A 1 99 ? -12.364 18.106 13.721 1.00 76.62 99 LEU A N 1
ATOM 789 C CA . LEU A 1 99 ? -13.356 18.046 14.795 1.00 76.62 99 LEU A CA 1
ATOM 790 C C . LEU A 1 99 ? -13.949 16.639 14.854 1.00 76.62 99 LEU A C 1
ATOM 792 O O . LEU A 1 99 ? -14.589 16.208 13.897 1.00 76.62 99 LEU A O 1
ATOM 796 N N . ASP A 1 100 ? -13.754 15.963 15.980 1.00 69.75 100 ASP A N 1
ATOM 797 C CA . ASP A 1 100 ? -14.371 14.668 16.260 1.00 69.75 100 ASP A CA 1
ATOM 798 C C . ASP A 1 100 ? -15.685 14.866 17.032 1.00 69.75 100 ASP A C 1
ATOM 800 O O . ASP A 1 100 ? -15.693 15.490 18.094 1.00 69.75 100 ASP A O 1
ATOM 804 N N . VAL A 1 101 ? -16.795 14.387 16.462 1.00 66.62 101 VAL A N 1
ATOM 805 C CA . VAL A 1 101 ? -18.184 14.626 16.912 1.00 66.62 101 VAL A CA 1
ATOM 806 C C . VAL A 1 101 ? -18.831 13.334 17.451 1.00 66.62 101 VAL A C 1
ATOM 808 O O . VAL A 1 101 ? -19.980 13.352 17.883 1.00 66.62 101 VAL A O 1
ATOM 811 N N . GLY A 1 102 ? -18.132 12.194 17.441 1.00 54.38 102 GLY A N 1
ATOM 812 C CA . GLY A 1 102 ? -18.679 10.919 17.913 1.00 54.38 102 GLY A CA 1
ATOM 813 C C . GLY A 1 102 ? -18.526 10.732 19.424 1.00 54.38 102 GLY A C 1
ATOM 814 O O . GLY A 1 102 ? -17.410 10.660 19.923 1.00 54.38 102 GLY A O 1
ATOM 815 N N . GLY A 1 103 ? -19.631 10.615 20.169 1.00 45.75 103 GLY A N 1
ATOM 816 C CA . GLY A 1 103 ? -19.568 10.261 21.592 1.00 45.75 103 GLY A CA 1
ATOM 817 C C . GLY A 1 103 ? -20.925 9.970 22.224 1.00 45.75 103 GLY A C 1
ATOM 818 O O . GLY A 1 103 ? -21.538 10.814 22.876 1.00 45.75 103 GLY A O 1
ATOM 819 N N . PHE A 1 104 ? -21.359 8.721 22.083 1.00 46.50 104 PHE A N 1
ATOM 820 C CA . PHE A 1 104 ? -21.974 8.021 23.203 1.00 46.50 104 PHE A CA 1
ATOM 821 C C . PHE A 1 104 ? -20.924 7.072 23.765 1.00 46.50 104 PHE A C 1
ATOM 823 O O . PHE A 1 104 ? -20.313 6.301 23.027 1.00 46.50 104 PHE A O 1
ATOM 830 N N . SER A 1 105 ? -20.730 7.141 25.075 1.00 44.09 105 SER A N 1
ATOM 831 C CA . SER A 1 105 ? -19.899 6.231 25.847 1.00 44.09 105 SER A CA 1
ATOM 832 C C . SER A 1 105 ? -20.399 4.783 25.710 1.00 44.09 105 SER A C 1
ATOM 834 O O . SER A 1 105 ? -21.234 4.323 26.487 1.00 44.09 105 SER A O 1
ATOM 836 N N . ARG A 1 106 ? -19.853 4.025 24.759 1.00 39.16 106 ARG A N 1
ATOM 837 C CA . ARG A 1 106 ? -19.229 2.767 25.181 1.00 39.16 106 ARG A CA 1
ATOM 838 C C . ARG A 1 106 ? -17.971 3.186 25.923 1.00 39.16 106 ARG A C 1
ATOM 840 O O . ARG A 1 106 ? -17.384 4.203 25.567 1.00 39.16 106 ARG A O 1
ATOM 847 N N . GLU A 1 107 ? -17.563 2.470 26.956 1.00 37.72 107 GLU A N 1
ATOM 848 C CA . GLU A 1 107 ? -16.159 2.524 27.357 1.00 37.72 107 GLU A CA 1
ATOM 849 C C . GLU A 1 107 ? -15.355 2.372 26.062 1.00 37.72 107 GLU A C 1
ATOM 851 O O . GLU A 1 107 ? -15.459 1.346 25.387 1.00 37.72 107 GLU A O 1
ATOM 856 N N . VAL A 1 108 ? -14.724 3.460 25.609 1.00 41.00 108 VAL A N 1
ATOM 857 C CA . VAL A 1 108 ? -13.971 3.478 24.361 1.00 41.00 108 VAL A CA 1
ATOM 858 C C . VAL A 1 108 ? -12.716 2.691 24.674 1.00 41.00 108 VAL A C 1
ATOM 860 O O . VAL A 1 108 ? -11.676 3.222 25.044 1.00 41.00 108 VAL A O 1
ATOM 863 N N . TYR A 1 109 ? -12.846 1.380 24.578 1.00 45.50 109 TYR A N 1
ATOM 864 C CA . TYR A 1 109 ? -11.918 0.580 23.827 1.00 45.50 109 TYR A CA 1
ATOM 865 C C . TYR A 1 109 ? -11.546 1.368 22.569 1.00 45.50 109 TYR A C 1
ATOM 867 O O . TYR A 1 109 ? -12.262 1.318 21.571 1.00 45.50 109 TYR A O 1
ATOM 875 N N . ALA A 1 110 ? -10.515 2.209 22.665 1.00 52.72 110 ALA A N 1
ATOM 876 C CA . ALA A 1 110 ? -9.965 2.854 21.491 1.00 52.72 110 ALA A CA 1
ATOM 877 C C . ALA A 1 110 ? -9.639 1.729 20.516 1.00 52.72 110 ALA A C 1
ATOM 879 O O . ALA A 1 110 ? -9.078 0.713 20.936 1.00 52.72 110 ALA A O 1
ATOM 880 N N . ASP A 1 111 ? -10.049 1.883 19.261 1.00 65.25 111 ASP A N 1
ATOM 881 C CA . ASP A 1 111 ? -9.586 0.981 18.224 1.00 65.25 111 ASP A CA 1
ATOM 882 C C . ASP A 1 111 ? -8.059 1.014 18.270 1.00 65.25 111 ASP A C 1
ATOM 884 O O . ASP A 1 111 ? -7.416 2.056 18.109 1.00 65.25 111 ASP A O 1
ATOM 888 N N . GLU A 1 112 ? -7.484 -0.120 18.634 1.00 79.50 112 GLU A N 1
ATOM 889 C CA . GLU A 1 112 ? -6.055 -0.244 18.815 1.00 79.50 112 GLU A CA 1
ATOM 890 C C . GLU A 1 112 ? -5.474 -0.602 17.461 1.00 79.50 112 GLU A C 1
ATOM 892 O O . GLU A 1 112 ? -5.821 -1.627 16.877 1.00 79.50 112 GLU A O 1
ATOM 897 N N . VAL A 1 113 ? -4.604 0.262 16.949 1.00 84.56 113 VAL A N 1
ATOM 898 C CA . VAL A 1 113 ? -3.942 0.031 15.669 1.00 84.56 113 VAL A CA 1
ATOM 899 C C . VAL A 1 113 ? -2.552 -0.519 15.935 1.00 84.56 113 VAL A C 1
ATOM 901 O O . VAL A 1 113 ? -1.732 0.097 16.626 1.00 84.56 113 VAL A O 1
ATOM 904 N N . HIS A 1 114 ? -2.280 -1.688 15.370 1.00 87.44 114 HIS A N 1
ATOM 905 C CA . HIS A 1 114 ? -0.942 -2.237 15.281 1.00 87.44 114 HIS A CA 1
ATOM 906 C C . HIS A 1 114 ? -0.408 -2.083 13.858 1.00 87.44 114 HIS A C 1
ATOM 908 O O . HIS A 1 114 ? -0.894 -2.734 12.936 1.00 87.44 114 HIS A O 1
ATOM 914 N N . SER A 1 115 ? 0.602 -1.227 13.704 1.00 90.12 115 SER A N 1
ATOM 915 C CA . SER A 1 115 ? 1.238 -0.947 12.417 1.00 90.12 115 SER A CA 1
ATOM 916 C C . SER A 1 115 ? 2.537 -1.731 12.240 1.00 90.12 115 SER A C 1
ATOM 918 O O . SER A 1 115 ? 3.421 -1.702 13.107 1.00 90.12 115 SER A O 1
ATOM 920 N N . PHE A 1 116 ? 2.676 -2.370 11.083 1.00 91.50 116 PHE A N 1
ATOM 921 C CA . PHE A 1 116 ? 3.913 -2.952 10.583 1.00 91.50 116 PHE A CA 1
ATOM 922 C C . PHE A 1 116 ? 4.461 -2.095 9.447 1.00 91.50 116 PHE A C 1
ATOM 924 O O . PHE A 1 116 ? 3.748 -1.802 8.489 1.00 91.50 116 PHE A O 1
ATOM 931 N N . ASP A 1 117 ? 5.748 -1.775 9.521 1.00 93.94 117 ASP A N 1
ATOM 932 C CA . ASP A 1 117 ? 6.502 -1.260 8.383 1.00 93.94 117 ASP A CA 1
ATOM 933 C C . ASP A 1 117 ? 7.206 -2.442 7.723 1.00 93.94 117 ASP A C 1
ATOM 935 O O . ASP A 1 117 ? 8.120 -3.036 8.298 1.00 93.94 117 ASP A O 1
ATOM 939 N N . VAL A 1 118 ? 6.734 -2.828 6.541 1.00 97.19 118 VAL A N 1
ATOM 940 C CA . VAL A 1 118 ? 7.182 -4.020 5.821 1.00 97.19 118 VAL A CA 1
ATOM 941 C C . VAL A 1 118 ? 8.096 -3.585 4.680 1.00 97.19 118 VAL A C 1
ATOM 943 O O . VAL A 1 118 ? 7.602 -3.059 3.680 1.00 97.19 118 VAL A O 1
ATOM 946 N N . PRO A 1 119 ? 9.423 -3.801 4.782 1.00 97.69 119 PRO A N 1
ATOM 947 C CA . PRO A 1 119 ? 10.349 -3.442 3.716 1.00 97.69 119 PRO A CA 1
ATOM 948 C C . PRO A 1 119 ? 9.964 -4.138 2.414 1.00 97.69 119 PRO A C 1
ATOM 950 O O . PRO A 1 119 ? 9.718 -5.349 2.418 1.00 97.69 119 PRO A O 1
ATOM 953 N N . ILE A 1 120 ? 9.988 -3.428 1.286 1.00 97.81 120 ILE A N 1
ATOM 954 C CA . ILE A 1 120 ? 9.557 -3.996 -0.004 1.00 97.81 120 ILE A CA 1
ATOM 955 C C . ILE A 1 120 ? 10.368 -5.239 -0.409 1.00 97.81 120 ILE A C 1
ATOM 957 O O . ILE A 1 120 ? 9.860 -6.128 -1.087 1.00 97.81 120 ILE A O 1
ATOM 961 N N . GLY A 1 121 ? 11.612 -5.355 0.059 1.00 97.00 121 GLY A N 1
ATOM 962 C CA . GLY A 1 121 ? 12.481 -6.507 -0.176 1.00 97.00 121 GLY A CA 1
ATOM 963 C C . GLY A 1 121 ? 12.291 -7.699 0.766 1.00 97.00 121 GLY A C 1
ATOM 964 O O . GLY A 1 121 ? 12.997 -8.695 0.629 1.00 97.00 121 GLY A O 1
ATOM 965 N N . SER A 1 122 ? 11.378 -7.613 1.738 1.00 97.31 122 SER A N 1
ATOM 966 C CA . SER A 1 122 ? 11.149 -8.648 2.761 1.00 97.31 122 SER A CA 1
ATOM 967 C C . SER A 1 122 ? 10.166 -9.751 2.343 1.00 97.31 122 SER A C 1
ATOM 969 O O . SER A 1 122 ? 9.685 -10.498 3.195 1.00 97.31 122 SER A O 1
ATOM 971 N N . TYR A 1 123 ? 9.887 -9.891 1.042 1.00 98.06 123 TYR A N 1
ATOM 972 C CA . TYR A 1 123 ? 9.038 -10.965 0.526 1.00 98.06 123 TYR A CA 1
ATOM 973 C C . TYR A 1 123 ? 9.566 -12.350 0.934 1.00 98.06 123 TYR A C 1
ATOM 975 O O . TYR A 1 123 ? 10.774 -12.617 0.961 1.00 98.06 123 TYR A O 1
ATOM 983 N N . THR A 1 124 ? 8.631 -13.241 1.252 1.00 97.38 124 THR A N 1
ATOM 984 C CA . THR A 1 124 ? 8.883 -14.621 1.684 1.00 97.38 124 THR A CA 1
ATOM 985 C C . THR A 1 124 ? 8.688 -15.639 0.572 1.00 97.38 124 THR A C 1
ATOM 987 O O . THR A 1 124 ? 9.293 -16.707 0.617 1.00 97.38 124 THR A O 1
ATOM 990 N N . ALA A 1 125 ? 7.883 -15.307 -0.437 1.00 98.00 125 ALA A N 1
ATOM 991 C CA . ALA A 1 125 ? 7.727 -16.100 -1.647 1.00 98.00 125 ALA A CA 1
ATOM 992 C C . ALA A 1 125 ? 7.623 -15.173 -2.860 1.00 98.00 125 ALA A C 1
ATOM 994 O O . ALA A 1 125 ? 7.131 -14.051 -2.764 1.00 98.00 125 ALA A O 1
ATOM 995 N N . PHE A 1 126 ? 8.108 -15.637 -4.004 1.00 98.12 126 PHE A N 1
ATOM 996 C CA . PHE A 1 126 ? 8.028 -14.899 -5.256 1.00 98.12 126 PHE A CA 1
ATOM 997 C C . PHE A 1 126 ? 8.110 -15.865 -6.435 1.00 98.12 126 PHE A C 1
ATOM 999 O O . PHE A 1 126 ? 8.713 -16.936 -6.340 1.00 98.12 126 PHE A O 1
ATOM 1006 N N . ALA A 1 127 ? 7.556 -15.444 -7.561 1.00 97.62 127 ALA A N 1
ATOM 1007 C CA . ALA A 1 127 ? 7.866 -15.995 -8.869 1.00 97.62 127 ALA A CA 1
ATOM 1008 C C . ALA A 1 127 ? 7.790 -14.827 -9.840 1.00 97.62 127 ALA A C 1
ATOM 1010 O O . ALA A 1 127 ? 6.704 -14.304 -10.041 1.00 97.62 127 ALA A O 1
ATOM 1011 N N . VAL A 1 128 ? 8.921 -14.376 -10.378 1.00 96.06 128 VAL A N 1
ATOM 1012 C CA . VAL A 1 128 ? 8.988 -13.177 -11.227 1.00 96.06 128 VAL A CA 1
ATOM 1013 C C . VAL A 1 128 ? 9.552 -13.524 -12.595 1.00 96.06 128 VAL A C 1
ATOM 1015 O O . VAL A 1 128 ? 10.451 -14.362 -12.705 1.00 96.06 128 VAL A O 1
ATOM 1018 N N . GLU A 1 129 ? 9.043 -12.864 -13.628 1.00 95.56 129 GLU A N 1
ATOM 1019 C CA . GLU A 1 129 ? 9.542 -12.977 -14.996 1.00 95.56 129 GLU A CA 1
ATOM 1020 C C . GLU A 1 129 ? 10.148 -11.657 -15.489 1.00 95.56 129 GLU A C 1
ATOM 1022 O O . GLU A 1 129 ? 9.642 -10.585 -15.135 1.00 95.56 129 GLU A O 1
ATOM 1027 N N . PRO A 1 130 ? 11.212 -11.721 -16.314 1.00 93.19 130 PRO A N 1
ATOM 1028 C CA . PRO A 1 130 ? 11.812 -10.540 -16.920 1.00 93.19 130 PRO A CA 1
ATOM 1029 C C . PRO A 1 130 ? 10.843 -9.742 -17.817 1.00 93.19 130 PRO A C 1
ATOM 1031 O O . PRO A 1 130 ? 9.940 -10.322 -18.415 1.00 93.19 130 PRO A O 1
ATOM 1034 N N . THR A 1 131 ? 11.047 -8.435 -18.008 1.00 91.69 131 THR A N 1
ATOM 1035 C CA . THR A 1 131 ? 12.110 -7.618 -17.390 1.00 91.69 131 THR A CA 1
ATOM 1036 C C . THR A 1 131 ? 11.923 -7.509 -15.882 1.00 91.69 131 THR A C 1
ATOM 1038 O O . THR A 1 131 ? 10.793 -7.445 -15.413 1.00 91.69 131 THR A O 1
ATOM 1041 N N . CYS A 1 132 ? 13.006 -7.588 -15.105 1.00 94.19 132 CYS A N 1
ATOM 1042 C CA . CYS A 1 132 ? 12.928 -7.588 -13.643 1.00 94.19 132 CYS A CA 1
ATOM 1043 C C . CYS A 1 132 ? 14.223 -7.130 -12.974 1.00 94.19 132 CYS A C 1
ATOM 1045 O O . CYS A 1 132 ? 15.326 -7.395 -13.462 1.00 94.19 132 CYS A O 1
ATOM 1047 N N . GLY A 1 133 ? 14.109 -6.549 -11.786 1.00 93.88 133 GLY A N 1
ATOM 1048 C CA . GLY A 1 133 ? 15.275 -6.182 -11.002 1.00 93.88 133 GLY A CA 1
ATOM 1049 C C . GLY A 1 133 ? 14.952 -5.496 -9.687 1.00 93.88 133 GLY A C 1
ATOM 1050 O O . GLY A 1 133 ? 13.800 -5.377 -9.269 1.00 93.88 133 GLY A O 1
ATOM 1051 N N . ILE A 1 134 ? 16.027 -5.108 -9.004 1.00 94.19 134 ILE A N 1
ATOM 1052 C CA . ILE A 1 134 ? 15.992 -4.452 -7.703 1.00 94.19 134 ILE A CA 1
ATOM 1053 C C . ILE A 1 134 ? 17.069 -3.369 -7.684 1.00 94.19 134 ILE A C 1
ATOM 1055 O O . ILE A 1 134 ? 18.242 -3.637 -7.963 1.00 94.19 134 ILE A O 1
ATOM 1059 N N . PHE A 1 135 ? 16.679 -2.162 -7.297 1.00 92.94 135 PHE A N 1
ATOM 1060 C CA . PHE A 1 135 ? 17.586 -1.098 -6.895 1.00 92.94 135 PHE A CA 1
ATOM 1061 C C . PHE A 1 135 ? 17.594 -0.992 -5.376 1.00 92.94 135 PHE A C 1
ATOM 1063 O O . PHE A 1 135 ? 16.560 -1.148 -4.725 1.00 92.94 135 PHE A O 1
ATOM 1070 N N . ASN A 1 136 ? 18.755 -0.687 -4.811 1.00 88.94 136 ASN A N 1
ATOM 1071 C CA . ASN A 1 136 ? 18.876 -0.244 -3.429 1.00 88.94 136 ASN A CA 1
ATOM 1072 C C . ASN A 1 136 ? 19.412 1.189 -3.384 1.00 88.94 136 ASN A C 1
ATOM 1074 O O . ASN A 1 136 ? 19.737 1.748 -4.424 1.00 88.94 136 ASN A O 1
ATOM 1078 N N . ASP A 1 137 ? 19.564 1.764 -2.192 1.00 81.50 137 ASP A N 1
ATOM 1079 C CA . ASP A 1 137 ? 20.006 3.158 -2.010 1.00 81.50 137 ASP A CA 1
ATOM 1080 C C . ASP A 1 137 ? 21.389 3.488 -2.613 1.00 81.50 137 ASP A C 1
ATOM 1082 O O . ASP A 1 137 ? 21.694 4.655 -2.879 1.00 81.50 137 ASP A O 1
ATOM 1086 N N . ASN A 1 138 ? 22.227 2.476 -2.859 1.00 81.88 138 ASN A N 1
ATOM 1087 C CA . ASN A 1 138 ? 23.590 2.626 -3.371 1.00 81.88 138 ASN A CA 1
ATOM 1088 C C . ASN A 1 138 ? 23.718 2.370 -4.884 1.00 81.88 138 ASN A C 1
ATOM 1090 O O . ASN A 1 138 ? 24.807 2.564 -5.427 1.00 81.88 138 ASN A O 1
ATOM 1094 N N . GLY A 1 139 ? 22.658 1.926 -5.565 1.00 77.56 139 GLY A N 1
ATOM 1095 C CA . GLY A 1 139 ? 22.679 1.618 -6.996 1.00 77.56 139 GLY A CA 1
ATOM 1096 C C . GLY A 1 139 ? 21.976 0.310 -7.361 1.00 77.56 139 GLY A C 1
ATOM 1097 O O . GLY A 1 139 ? 21.267 -0.304 -6.562 1.00 77.56 139 GLY A O 1
ATOM 1098 N N . SER A 1 140 ? 22.179 -0.143 -8.604 1.00 66.06 140 SER A N 1
ATOM 1099 C CA . SER A 1 140 ? 21.818 -1.514 -8.988 1.00 66.06 140 SER A CA 1
ATOM 1100 C C . SER A 1 140 ? 22.850 -2.463 -8.391 1.00 66.06 140 SER A C 1
ATOM 1102 O O . SER A 1 140 ? 23.985 -2.518 -8.861 1.00 66.06 140 SER A O 1
ATOM 1104 N N . GLU A 1 141 ? 22.488 -3.187 -7.334 1.00 58.84 141 GLU A N 1
ATOM 1105 C CA . GLU A 1 141 ? 23.370 -4.212 -6.758 1.00 58.84 141 GLU A CA 1
ATOM 1106 C C . GLU A 1 141 ? 23.164 -5.603 -7.377 1.00 58.84 141 GLU A C 1
ATOM 1108 O O . GLU A 1 141 ? 23.937 -6.517 -7.092 1.00 58.84 141 GLU A O 1
ATOM 1113 N N . LEU A 1 142 ? 22.133 -5.793 -8.204 1.00 65.69 142 LEU A N 1
ATOM 1114 C CA . LEU A 1 142 ? 21.685 -7.113 -8.644 1.00 65.69 142 LEU A CA 1
ATOM 1115 C C . LEU A 1 142 ? 21.760 -7.294 -10.163 1.00 65.69 142 LEU A C 1
ATOM 1117 O O . LEU A 1 142 ? 21.681 -6.334 -10.922 1.00 65.69 142 LEU A O 1
ATOM 1121 N N . LEU A 1 143 ? 21.918 -8.547 -10.612 1.00 73.25 143 LEU A N 1
ATOM 1122 C CA . LEU A 1 143 ? 21.965 -8.873 -12.040 1.00 73.25 143 LEU A CA 1
ATOM 1123 C C . LEU A 1 143 ? 20.617 -8.520 -12.682 1.00 73.25 143 LEU A C 1
ATOM 1125 O O . LEU A 1 143 ? 19.584 -9.073 -12.289 1.00 73.25 143 LEU A O 1
ATOM 1129 N N . HIS A 1 144 ? 20.661 -7.606 -13.652 1.00 78.19 144 HIS A N 1
ATOM 1130 C CA . HIS A 1 144 ? 19.518 -7.149 -14.442 1.00 78.19 144 HIS A CA 1
ATOM 1131 C C . HIS A 1 144 ? 18.813 -8.326 -15.133 1.00 78.19 144 HIS A C 1
ATOM 1133 O O . HIS A 1 144 ? 19.476 -9.252 -15.608 1.00 78.19 144 HIS A O 1
ATOM 1139 N N . ASP A 1 145 ? 17.478 -8.298 -15.173 1.00 89.00 145 ASP A N 1
ATOM 1140 C CA . ASP A 1 145 ? 16.616 -9.289 -15.838 1.00 89.00 145 ASP A CA 1
ATOM 1141 C C . ASP A 1 145 ? 16.881 -10.746 -15.443 1.00 89.00 145 ASP A C 1
ATOM 1143 O O . ASP A 1 145 ? 16.667 -11.681 -16.215 1.00 89.00 145 ASP A O 1
ATOM 1147 N N . THR A 1 146 ? 17.358 -10.953 -14.217 1.00 90.56 146 THR A N 1
ATOM 1148 C CA . THR A 1 146 ? 17.691 -12.279 -13.705 1.00 90.56 146 THR A CA 1
ATOM 1149 C C . THR A 1 146 ? 16.847 -12.580 -12.464 1.00 90.56 146 THR A C 1
ATOM 1151 O O . THR A 1 146 ? 17.174 -12.092 -11.381 1.00 90.56 146 THR A O 1
ATOM 1154 N N . PRO A 1 147 ? 15.802 -13.429 -12.560 1.00 93.69 147 PRO A N 1
ATOM 1155 C CA . PRO A 1 147 ? 14.938 -13.764 -11.422 1.00 93.69 147 PRO A CA 1
ATOM 1156 C C . PRO A 1 147 ? 15.691 -14.325 -10.208 1.00 93.69 147 PRO A C 1
ATOM 1158 O O . PRO A 1 147 ? 15.317 -14.071 -9.068 1.00 93.69 147 PRO A O 1
ATOM 1161 N N . VAL A 1 148 ? 16.806 -15.034 -10.429 1.00 91.50 148 VAL A N 1
ATOM 1162 C CA . VAL A 1 148 ? 17.667 -15.560 -9.350 1.00 91.50 148 VAL A CA 1
ATOM 1163 C C . VAL A 1 148 ? 18.189 -14.448 -8.432 1.00 91.50 148 VAL A C 1
ATOM 1165 O O . VAL A 1 148 ? 18.420 -14.688 -7.248 1.00 91.50 148 VAL A O 1
ATOM 1168 N N . SER A 1 149 ? 18.318 -13.214 -8.925 1.00 90.00 149 SER A N 1
ATOM 1169 C CA . SER A 1 149 ? 18.737 -12.066 -8.121 1.00 90.00 149 SER A CA 1
ATOM 1170 C C . SER A 1 149 ? 17.787 -11.753 -6.962 1.00 90.00 149 SER A C 1
ATOM 1172 O O . SER A 1 149 ? 18.233 -11.233 -5.941 1.00 90.00 149 SER A O 1
ATOM 1174 N N . PHE A 1 150 ? 16.509 -12.132 -7.063 1.00 94.75 150 PHE A N 1
ATOM 1175 C CA . PHE A 1 150 ? 15.512 -11.980 -5.998 1.00 94.75 150 PHE A CA 1
ATOM 1176 C C . PHE A 1 150 ? 15.779 -12.927 -4.804 1.00 94.75 150 PHE A C 1
ATOM 1178 O O . PHE A 1 150 ? 15.206 -12.782 -3.730 1.00 94.75 150 PHE A O 1
ATOM 1185 N N . LEU A 1 151 ? 16.726 -13.865 -4.922 1.00 93.56 151 LEU A N 1
ATOM 1186 C CA . LEU A 1 151 ? 17.226 -14.649 -3.783 1.00 93.56 151 LEU A CA 1
ATOM 1187 C C . LEU A 1 151 ? 18.363 -13.954 -3.024 1.00 93.56 151 LEU A C 1
ATOM 1189 O O . LEU A 1 151 ? 18.699 -14.378 -1.915 1.00 93.56 151 LEU A O 1
ATOM 1193 N N . SER A 1 152 ? 18.959 -12.898 -3.585 1.00 91.75 152 SER A N 1
ATOM 1194 C CA . SER A 1 152 ? 20.108 -12.225 -2.980 1.00 91.75 152 SER A CA 1
ATOM 1195 C C . SER A 1 152 ? 19.763 -11.665 -1.596 1.00 91.75 152 SER A C 1
ATOM 1197 O O . SER A 1 152 ? 18.706 -11.049 -1.441 1.00 91.75 152 SER A O 1
ATOM 1199 N N . PRO A 1 153 ? 20.644 -11.799 -0.587 1.00 91.50 153 PRO A N 1
ATOM 1200 C CA . PRO A 1 153 ? 20.472 -11.134 0.705 1.00 91.50 153 PRO A CA 1
ATOM 1201 C C . PRO A 1 153 ? 20.386 -9.606 0.596 1.00 91.50 153 PRO A C 1
ATOM 1203 O O . PRO A 1 153 ? 19.756 -8.964 1.432 1.00 91.50 153 PRO A O 1
ATOM 1206 N N . ASN A 1 154 ? 20.962 -9.007 -0.451 1.00 90.19 154 ASN A N 1
ATOM 1207 C CA . ASN A 1 154 ? 20.912 -7.555 -0.641 1.00 90.19 154 ASN A CA 1
ATOM 1208 C C . ASN A 1 154 ? 19.499 -7.040 -0.951 1.00 90.19 154 ASN A C 1
ATOM 1210 O O . ASN A 1 154 ? 19.257 -5.843 -0.802 1.00 90.19 154 ASN A O 1
ATOM 1214 N N . ARG A 1 155 ? 18.544 -7.926 -1.282 1.00 92.75 155 ARG A N 1
ATOM 1215 C CA . ARG A 1 155 ? 17.135 -7.556 -1.466 1.00 92.75 155 ARG A CA 1
ATOM 1216 C C . ARG A 1 155 ? 16.549 -6.830 -0.257 1.00 92.75 155 ARG A C 1
ATOM 1218 O O . ARG A 1 155 ? 15.711 -5.969 -0.440 1.00 92.75 155 ARG A O 1
ATOM 1225 N N . PHE A 1 156 ? 17.008 -7.105 0.968 1.00 94.06 156 PHE A N 1
ATOM 1226 C CA . PHE A 1 156 ? 16.483 -6.442 2.171 1.00 94.06 156 PHE A CA 1
ATOM 1227 C C . PHE A 1 156 ? 16.783 -4.937 2.226 1.00 94.06 156 PHE A C 1
ATOM 1229 O O . PHE A 1 156 ? 16.211 -4.233 3.051 1.00 94.06 156 PHE A O 1
ATOM 1236 N N . LYS A 1 157 ? 17.669 -4.444 1.354 1.00 93.44 157 LYS A N 1
ATOM 1237 C CA . LYS A 1 157 ? 17.958 -3.018 1.165 1.00 93.44 157 LYS A CA 1
ATOM 1238 C C . LYS A 1 157 ? 17.228 -2.429 -0.045 1.00 93.44 157 LYS A C 1
ATOM 1240 O O . LYS A 1 157 ? 17.559 -1.325 -0.460 1.00 93.44 157 LYS A O 1
ATOM 1245 N N . ALA A 1 158 ? 16.317 -3.180 -0.662 1.00 94.62 158 ALA A N 1
ATOM 1246 C CA . ALA A 1 158 ? 15.594 -2.734 -1.841 1.00 94.62 158 ALA A CA 1
ATOM 1247 C C . ALA A 1 158 ? 14.868 -1.415 -1.566 1.00 94.62 158 ALA A C 1
ATOM 1249 O O . ALA A 1 158 ? 14.132 -1.299 -0.589 1.00 94.62 158 ALA A O 1
ATOM 1250 N N . GLY A 1 159 ? 15.079 -0.456 -2.459 1.00 94.88 159 GLY A N 1
ATOM 1251 C CA . GLY A 1 159 ? 14.342 0.796 -2.523 1.00 94.88 159 GLY A CA 1
ATOM 1252 C C . GLY A 1 159 ? 13.401 0.859 -3.728 1.00 94.88 159 GLY A C 1
ATOM 1253 O O . GLY A 1 159 ? 12.379 1.523 -3.654 1.00 94.88 159 GLY A O 1
ATOM 1254 N N . LEU A 1 160 ? 13.669 0.104 -4.796 1.00 95.62 160 LEU A N 1
ATOM 1255 C CA . LEU A 1 160 ? 12.739 -0.094 -5.911 1.00 95.62 160 LEU A CA 1
ATOM 1256 C C . LEU A 1 160 ? 12.842 -1.539 -6.402 1.00 95.62 160 LEU A C 1
ATOM 1258 O O . LEU A 1 160 ? 13.948 -2.050 -6.582 1.00 95.62 160 LEU A O 1
ATOM 1262 N N . ILE A 1 161 ? 11.705 -2.201 -6.605 1.00 96.62 161 ILE A N 1
ATOM 1263 C CA . ILE A 1 161 ? 11.624 -3.546 -7.189 1.00 96.62 161 ILE A CA 1
ATOM 1264 C C . ILE A 1 161 ? 10.689 -3.492 -8.388 1.00 96.62 161 ILE A C 1
ATOM 1266 O O . ILE A 1 161 ? 9.598 -2.930 -8.280 1.00 96.62 161 ILE A O 1
ATOM 1270 N N . TRP A 1 162 ? 11.093 -4.123 -9.489 1.00 96.38 162 TRP A N 1
ATOM 1271 C CA . TRP A 1 162 ? 10.276 -4.217 -10.691 1.00 96.38 162 TRP A CA 1
ATOM 1272 C C . TRP A 1 162 ? 10.281 -5.619 -11.289 1.00 96.38 162 TRP A C 1
ATOM 1274 O O . TRP A 1 162 ? 11.263 -6.359 -11.169 1.00 96.38 162 TRP A O 1
ATOM 1284 N N . PHE A 1 163 ? 9.178 -5.988 -11.935 1.00 96.69 163 PHE A N 1
ATOM 1285 C CA . PHE A 1 163 ? 9.077 -7.193 -12.759 1.00 96.69 163 PHE A CA 1
ATOM 1286 C C . PHE A 1 163 ? 7.930 -7.091 -13.774 1.00 96.69 163 PHE A C 1
ATOM 1288 O O . PHE A 1 163 ? 6.968 -6.354 -13.558 1.00 96.69 163 PHE A O 1
ATOM 1295 N N . HIS A 1 164 ? 7.997 -7.859 -14.865 1.00 96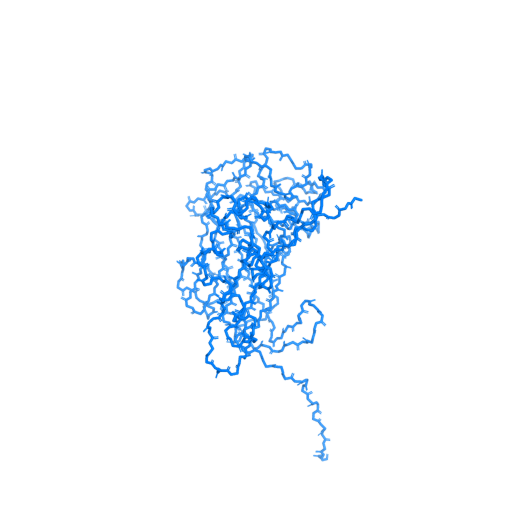.19 164 HIS A N 1
ATOM 1296 C CA . HIS A 1 164 ? 6.992 -7.828 -15.932 1.00 96.19 164 HIS A CA 1
ATOM 1297 C C . HIS A 1 164 ? 5.747 -8.680 -15.640 1.00 96.19 164 HIS A C 1
ATOM 1299 O O . HIS A 1 164 ? 4.624 -8.258 -15.907 1.00 96.19 164 HIS A O 1
ATOM 1305 N N . SER A 1 165 ? 5.921 -9.891 -15.110 1.00 97.44 165 SER A N 1
ATOM 1306 C CA . SER A 1 165 ? 4.801 -10.736 -14.677 1.00 97.44 165 SER A CA 1
ATOM 1307 C C . SER A 1 165 ? 5.197 -11.638 -13.511 1.00 97.44 165 SER A C 1
ATOM 1309 O O . SER A 1 165 ? 6.388 -11.825 -13.244 1.00 97.44 165 SER A O 1
ATOM 1311 N N . GLY A 1 166 ? 4.200 -12.178 -12.807 1.00 98.19 166 GLY A N 1
ATOM 1312 C CA . GLY A 1 166 ? 4.401 -12.998 -11.618 1.00 98.19 166 GLY A CA 1
ATOM 1313 C C . GLY A 1 166 ? 4.039 -12.265 -10.327 1.00 98.19 166 GLY A C 1
ATOM 1314 O O . GLY A 1 166 ? 3.162 -11.405 -10.348 1.00 98.19 166 GLY A O 1
ATOM 1315 N N . TYR A 1 167 ? 4.658 -12.611 -9.197 1.00 98.75 167 TYR A N 1
ATOM 1316 C CA . TYR A 1 167 ? 4.249 -12.101 -7.888 1.00 98.75 167 TYR A CA 1
ATOM 1317 C C . TYR A 1 167 ? 5.380 -11.911 -6.876 1.00 98.75 167 TYR A C 1
ATOM 1319 O O . TYR A 1 167 ? 6.407 -12.595 -6.915 1.00 98.75 167 TYR A O 1
ATOM 1327 N N . LEU A 1 168 ? 5.101 -11.043 -5.899 1.00 98.75 168 LEU A N 1
ATOM 1328 C CA . LEU A 1 168 ? 5.794 -10.941 -4.613 1.00 98.75 168 LEU A CA 1
ATOM 1329 C C . LEU A 1 168 ? 4.783 -11.178 -3.488 1.00 98.75 168 LEU A C 1
ATOM 1331 O O . LEU A 1 168 ? 3.739 -10.528 -3.444 1.00 98.75 168 LEU A O 1
ATOM 1335 N N . GLU A 1 169 ? 5.095 -12.098 -2.580 1.00 98.81 169 GLU A N 1
ATOM 1336 C CA . GLU A 1 169 ? 4.274 -12.434 -1.419 1.00 98.81 169 GLU A CA 1
ATOM 1337 C C . GLU A 1 169 ? 5.045 -12.196 -0.121 1.00 98.81 169 GLU A C 1
ATOM 1339 O O . GLU A 1 169 ? 6.197 -12.609 0.039 1.00 98.81 169 GLU A O 1
ATOM 1344 N N . TYR A 1 170 ? 4.374 -11.548 0.819 1.00 98.44 170 TYR A N 1
ATOM 1345 C CA . TYR A 1 170 ? 4.890 -11.135 2.112 1.00 98.44 170 TYR A CA 1
ATOM 1346 C C . TYR A 1 170 ? 4.165 -11.892 3.216 1.00 98.44 170 TYR A C 1
ATOM 1348 O O . TYR A 1 170 ? 3.007 -12.274 3.061 1.00 98.44 170 TYR A O 1
ATOM 1356 N N . SER A 1 171 ? 4.850 -12.077 4.340 1.00 96.12 171 SER A N 1
ATOM 1357 C CA . SER A 1 171 ? 4.352 -12.800 5.507 1.00 96.12 171 SER A CA 1
ATOM 1358 C C . SER A 1 171 ? 4.480 -11.933 6.748 1.00 96.12 171 SER A C 1
ATOM 1360 O O . SER A 1 171 ? 5.566 -11.428 7.032 1.00 96.12 171 SER A O 1
ATOM 1362 N N . LEU A 1 172 ? 3.399 -11.809 7.514 1.00 93.50 172 LEU A N 1
ATOM 1363 C CA . LEU A 1 172 ? 3.375 -11.112 8.795 1.00 93.50 172 LEU A CA 1
ATOM 1364 C C . LEU A 1 172 ? 2.876 -12.022 9.913 1.00 93.50 172 LEU A C 1
ATOM 1366 O O . LEU A 1 172 ? 1.916 -12.771 9.712 1.00 93.50 172 LEU A O 1
ATOM 1370 N N . PRO A 1 173 ? 3.491 -11.957 11.106 1.00 89.56 173 PRO A N 1
ATOM 1371 C CA . PRO A 1 173 ? 2.973 -12.670 12.256 1.00 89.56 173 PRO A CA 1
ATOM 1372 C C . PRO A 1 173 ? 1.626 -12.070 12.666 1.00 89.56 173 PRO A C 1
ATOM 1374 O O . PRO A 1 173 ? 1.501 -10.862 12.862 1.00 89.56 173 PRO A O 1
ATOM 1377 N N . LEU A 1 174 ? 0.634 -12.937 12.839 1.00 84.44 174 LEU A N 1
ATOM 1378 C CA . LEU A 1 174 ? -0.621 -12.607 13.499 1.00 84.44 174 LEU A CA 1
ATOM 1379 C C . LEU A 1 174 ? -0.665 -13.348 14.826 1.00 84.44 174 LEU A C 1
ATOM 1381 O O . LEU A 1 174 ? -0.853 -14.561 14.870 1.00 84.44 174 LEU A O 1
ATOM 1385 N N . THR A 1 175 ? -0.486 -12.625 15.918 1.00 77.44 175 THR A N 1
ATOM 1386 C CA . THR A 1 175 ? -0.567 -13.167 17.276 1.00 77.44 175 THR A CA 1
ATOM 1387 C C . THR A 1 175 ? -1.720 -12.509 18.018 1.00 77.44 175 THR A C 1
ATOM 1389 O O . THR A 1 175 ? -2.058 -11.367 17.726 1.00 77.44 175 THR A O 1
ATOM 1392 N N . ASP A 1 176 ? -2.276 -13.180 19.031 1.00 76.75 176 ASP A N 1
ATOM 1393 C CA . ASP A 1 176 ? -3.311 -12.599 19.914 1.00 76.75 176 ASP A CA 1
ATOM 1394 C C . ASP A 1 176 ? -2.745 -11.529 20.873 1.00 76.75 176 ASP A C 1
ATOM 1396 O O . ASP A 1 176 ? -3.297 -11.218 21.929 1.00 76.75 176 ASP A O 1
ATOM 1400 N N . TYR A 1 177 ? -1.569 -11.005 20.545 1.00 72.06 177 TYR A N 1
ATOM 1401 C CA . TYR A 1 177 ? -0.896 -9.938 21.245 1.00 72.06 177 TYR A CA 1
ATOM 1402 C C . TYR A 1 177 ? 0.065 -9.227 20.305 1.00 72.06 177 TYR A C 1
ATOM 1404 O O . TYR A 1 177 ? 0.565 -9.813 19.348 1.00 72.06 177 TYR A O 1
ATOM 1412 N N . TYR A 1 178 ? 0.402 -7.986 20.617 1.00 74.38 178 TYR A N 1
ATOM 1413 C CA . TYR A 1 178 ? 1.484 -7.277 19.952 1.00 74.38 178 TYR A CA 1
ATOM 1414 C C . TYR A 1 178 ? 2.227 -6.379 20.930 1.00 74.38 178 TYR A C 1
ATOM 1416 O O . TYR A 1 178 ? 1.725 -6.003 21.991 1.00 74.38 178 TYR A O 1
ATOM 1424 N N . ARG A 1 179 ? 3.456 -6.015 20.568 1.00 72.38 179 ARG A N 1
ATOM 1425 C CA . ARG A 1 179 ? 4.216 -4.994 21.285 1.00 72.38 179 ARG A CA 1
ATOM 1426 C C . ARG A 1 179 ? 4.185 -3.701 20.472 1.00 72.38 179 ARG A C 1
ATOM 1428 O O . ARG A 1 179 ? 4.595 -3.729 19.313 1.00 72.38 179 ARG A O 1
ATOM 1435 N N . PRO A 1 180 ? 3.727 -2.571 21.036 1.00 69.75 180 PRO A N 1
ATOM 1436 C CA . PRO A 1 180 ? 3.765 -1.294 20.335 1.00 69.75 180 PRO A CA 1
ATOM 1437 C C . PRO A 1 180 ? 5.197 -0.949 19.914 1.00 69.75 180 PRO A C 1
ATOM 1439 O O . PRO A 1 180 ? 6.125 -1.119 20.710 1.00 69.75 180 PRO A O 1
ATOM 1442 N N . GLN A 1 181 ? 5.371 -0.405 18.705 1.00 65.25 181 GLN A N 1
ATOM 1443 C CA . GLN A 1 181 ? 6.695 -0.038 18.184 1.00 65.25 181 GLN A CA 1
ATOM 1444 C C . GLN A 1 181 ? 7.453 0.941 19.102 1.00 65.25 181 GLN A C 1
ATOM 1446 O O . GLN A 1 181 ? 8.671 0.865 19.227 1.00 65.25 181 GLN A O 1
ATOM 1451 N N . ASN A 1 182 ? 6.731 1.781 19.852 1.00 69.94 182 ASN A N 1
ATOM 1452 C CA . ASN A 1 182 ? 7.298 2.731 20.819 1.00 69.94 182 ASN A CA 1
ATOM 1453 C C . ASN A 1 182 ? 7.864 2.072 22.099 1.00 69.94 182 ASN A C 1
ATOM 1455 O O . ASN A 1 182 ? 8.119 2.759 23.086 1.00 69.94 182 ASN A O 1
ATOM 1459 N N . GLY A 1 183 ? 8.024 0.744 22.130 1.00 66.56 183 GLY A N 1
ATOM 1460 C CA . GLY A 1 183 ? 8.614 0.015 23.256 1.00 66.56 183 GLY A CA 1
ATOM 1461 C C . GLY A 1 183 ? 7.678 -0.197 24.451 1.00 66.56 183 GLY A C 1
ATOM 1462 O O . GLY A 1 183 ? 8.148 -0.568 25.527 1.00 66.56 183 GLY A O 1
ATOM 1463 N N . GLY A 1 184 ? 6.369 0.007 24.264 1.00 69.44 184 GLY A N 1
ATOM 1464 C CA . GLY A 1 184 ? 5.341 -0.147 25.297 1.00 69.44 184 GLY A CA 1
ATOM 1465 C C . GLY A 1 184 ? 5.152 -1.586 25.799 1.00 69.44 184 GLY A C 1
ATOM 1466 O O . GLY A 1 184 ? 5.809 -2.527 25.339 1.00 69.44 184 GLY A O 1
ATOM 1467 N N . GLN A 1 185 ? 4.238 -1.748 26.760 1.00 74.06 185 GLN A N 1
ATOM 1468 C CA . GLN A 1 185 ? 3.822 -3.064 27.256 1.00 74.06 185 GLN A CA 1
ATOM 1469 C C . GLN A 1 185 ? 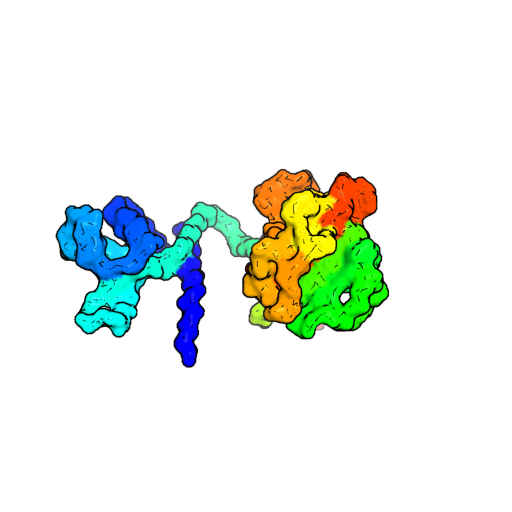3.151 -3.882 26.144 1.00 74.06 185 GLN A C 1
ATOM 1471 O O . GLN A 1 185 ? 2.537 -3.317 25.239 1.00 74.06 185 GLN A O 1
ATOM 1476 N N . ILE A 1 186 ? 3.282 -5.209 26.221 1.00 74.44 186 ILE A N 1
ATOM 1477 C CA . ILE A 1 186 ? 2.576 -6.135 25.329 1.00 74.44 186 ILE A CA 1
ATOM 1478 C C . ILE A 1 186 ? 1.072 -5.952 25.546 1.00 74.44 186 ILE A C 1
ATOM 1480 O O . ILE A 1 186 ? 0.601 -5.999 26.682 1.00 74.44 186 ILE A O 1
ATOM 1484 N N . LYS A 1 187 ? 0.336 -5.733 24.459 1.00 72.62 187 LYS A N 1
ATOM 1485 C CA . LYS A 1 187 ? -1.124 -5.674 24.449 1.00 72.62 187 LYS A CA 1
ATOM 1486 C C . LYS A 1 187 ? -1.653 -7.004 23.951 1.00 72.62 187 LYS A C 1
ATOM 1488 O O . LYS A 1 187 ? -1.178 -7.473 22.925 1.00 72.62 187 LYS A O 1
ATOM 1493 N N . PHE A 1 188 ? -2.608 -7.590 24.663 1.00 72.50 188 PHE A N 1
ATOM 1494 C CA . PHE A 1 188 ? -3.308 -8.798 24.234 1.00 72.50 188 PHE A CA 1
ATOM 1495 C C . PHE A 1 188 ? -4.587 -8.390 23.501 1.00 72.50 188 PHE A C 1
ATOM 1497 O O . PHE A 1 188 ? -5.432 -7.682 24.052 1.00 72.50 188 PHE A O 1
ATOM 1504 N N . CYS A 1 189 ? -4.694 -8.801 22.244 1.00 73.12 189 CYS A N 1
ATOM 1505 C CA . CYS A 1 189 ? -5.780 -8.460 21.340 1.00 73.12 189 CYS A CA 1
ATOM 1506 C C . CYS A 1 189 ? -6.141 -9.723 20.560 1.00 73.12 189 CYS A C 1
ATOM 1508 O O . CYS A 1 189 ? -5.344 -10.187 19.751 1.00 73.12 189 CYS A O 1
ATOM 1510 N N . ASP A 1 190 ? -7.315 -10.292 20.833 1.00 80.81 190 ASP A N 1
ATOM 1511 C CA . ASP A 1 190 ? -7.802 -11.481 20.128 1.00 80.81 190 ASP A CA 1
ATOM 1512 C C . ASP A 1 190 ? -7.918 -11.168 18.629 1.00 80.81 190 ASP A C 1
ATOM 1514 O O . ASP A 1 190 ? -8.525 -10.163 18.248 1.00 80.81 190 ASP A O 1
ATOM 1518 N N . LYS A 1 191 ? -7.365 -12.025 17.763 1.00 81.75 191 LYS A N 1
ATOM 1519 C CA . LYS A 1 191 ? -7.499 -11.881 16.303 1.00 81.75 191 LYS A CA 1
ATOM 1520 C C . LYS A 1 191 ? -8.959 -11.840 15.839 1.00 81.75 191 LYS A C 1
ATOM 1522 O O . LYS A 1 191 ? -9.245 -11.262 14.795 1.00 81.75 191 LYS A O 1
ATOM 1527 N N . LYS A 1 192 ? -9.895 -12.411 16.605 1.00 83.06 192 LYS A N 1
ATOM 1528 C CA . LYS A 1 192 ? -11.344 -12.315 16.342 1.00 83.06 192 LYS A CA 1
ATOM 1529 C C . LYS A 1 192 ? -11.889 -10.895 16.452 1.00 83.06 192 LYS A C 1
ATOM 1531 O O . LYS A 1 192 ? -12.958 -10.620 15.924 1.00 83.06 192 LYS A O 1
ATOM 1536 N N . ASN A 1 193 ? -11.162 -10.012 17.129 1.00 85.62 193 ASN A N 1
ATOM 1537 C CA . ASN A 1 193 ? -11.536 -8.619 17.304 1.00 85.62 193 ASN A CA 1
ATOM 1538 C C . ASN A 1 193 ? -10.929 -7.704 16.231 1.00 85.62 193 ASN A C 1
ATOM 1540 O O . ASN A 1 193 ? -11.085 -6.489 16.327 1.00 85.62 193 ASN A O 1
ATOM 1544 N N . ILE A 1 194 ? -10.223 -8.237 15.227 1.00 88.88 194 ILE A N 1
ATOM 1545 C CA . ILE A 1 194 ? -9.726 -7.419 14.115 1.00 88.88 194 ILE A CA 1
ATOM 1546 C C . ILE A 1 194 ? -10.932 -6.855 13.351 1.00 88.88 194 ILE A C 1
ATOM 1548 O O . ILE A 1 194 ? -11.739 -7.605 12.809 1.00 88.88 194 ILE A O 1
ATOM 1552 N N . SER A 1 195 ? -11.053 -5.529 13.314 1.00 89.12 195 SER A N 1
ATOM 1553 C CA . SER A 1 195 ? -12.149 -4.809 12.656 1.00 89.12 195 SER A CA 1
ATOM 1554 C C . SER A 1 195 ? -11.790 -4.335 11.247 1.00 89.12 195 SER A C 1
ATOM 1556 O O . SER A 1 195 ? -12.675 -4.209 10.395 1.00 89.12 195 SER A O 1
ATOM 1558 N N . SER A 1 196 ? -10.502 -4.099 10.983 1.00 93.94 196 SER A N 1
ATOM 1559 C CA . SER A 1 196 ? -9.990 -3.786 9.648 1.00 93.94 196 SER A CA 1
ATOM 1560 C C . SER A 1 196 ? -8.506 -4.114 9.497 1.00 93.94 196 SER A C 1
ATOM 1562 O O . SER A 1 196 ? -7.750 -4.076 10.470 1.00 93.94 196 SER A O 1
ATOM 1564 N N . VAL A 1 197 ? -8.077 -4.346 8.257 1.00 96.00 197 VAL A N 1
ATOM 1565 C CA . VAL A 1 197 ? -6.662 -4.409 7.868 1.00 96.00 197 VAL A CA 1
ATOM 1566 C C . VAL A 1 197 ? -6.435 -3.498 6.664 1.00 96.00 197 VAL A C 1
ATOM 1568 O O . VAL A 1 197 ? -7.076 -3.671 5.628 1.00 96.00 197 VAL A O 1
ATOM 1571 N N . SER A 1 198 ? -5.516 -2.542 6.792 1.00 97.62 198 SER A N 1
ATOM 1572 C CA . SER A 1 198 ? -5.191 -1.561 5.752 1.00 97.62 198 SER A CA 1
ATOM 1573 C C . SER A 1 198 ? -3.743 -1.708 5.289 1.00 97.62 198 SER A C 1
ATOM 1575 O O . SER A 1 198 ? -2.832 -1.848 6.099 1.00 97.62 198 SER A O 1
ATOM 1577 N N . PHE A 1 199 ? -3.534 -1.664 3.975 1.00 98.50 199 PHE A N 1
ATOM 1578 C CA . PHE A 1 199 ? -2.239 -1.780 3.312 1.00 98.50 199 PHE A CA 1
ATOM 1579 C C . PHE A 1 199 ? -1.987 -0.515 2.499 1.00 98.50 199 PHE A C 1
ATOM 1581 O O . PHE A 1 199 ? -2.781 -0.183 1.615 1.00 98.50 199 PHE A O 1
ATOM 1588 N N . LYS A 1 200 ? -0.877 0.174 2.767 1.00 98.56 200 LYS A N 1
ATOM 1589 C CA . LYS A 1 200 ? -0.477 1.391 2.053 1.00 98.56 200 LYS A CA 1
ATOM 1590 C C . LYS A 1 200 ? 0.871 1.192 1.386 1.00 98.56 200 LYS A C 1
ATOM 1592 O O . LYS A 1 200 ? 1.830 0.804 2.049 1.00 98.56 200 LYS A O 1
ATOM 1597 N N . PHE A 1 201 ? 0.941 1.466 0.092 1.00 98.62 201 PHE A N 1
ATOM 1598 C CA . PHE A 1 201 ? 2.139 1.250 -0.715 1.00 98.62 201 PHE A CA 1
ATOM 1599 C C . PHE A 1 201 ? 2.139 2.163 -1.943 1.00 98.62 201 PHE A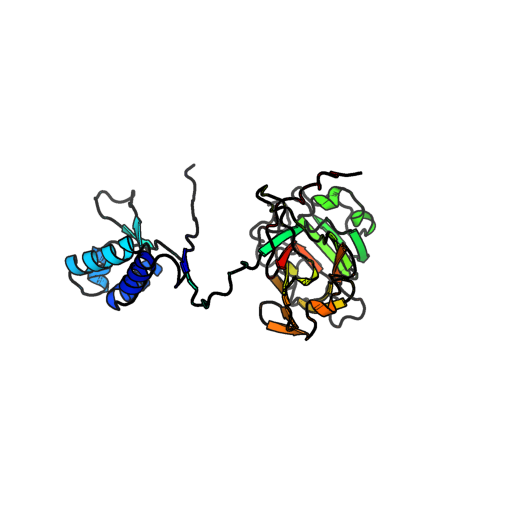 C 1
ATOM 1601 O O . PHE A 1 201 ? 1.085 2.503 -2.484 1.00 98.62 201 PHE A O 1
ATOM 1608 N N . GLU A 1 202 ? 3.328 2.546 -2.400 1.00 98.56 202 GLU A N 1
ATOM 1609 C CA . GLU A 1 202 ? 3.517 3.268 -3.657 1.00 98.56 202 GLU A CA 1
ATOM 1610 C C . GLU A 1 202 ? 3.802 2.272 -4.791 1.00 98.56 202 GLU A C 1
ATOM 1612 O O . GLU A 1 202 ? 4.696 1.430 -4.676 1.00 98.56 202 GLU A O 1
ATOM 1617 N N . LEU A 1 203 ? 3.026 2.355 -5.878 1.00 98.12 203 LEU A N 1
ATOM 1618 C CA . LEU A 1 203 ? 3.076 1.398 -6.986 1.00 98.12 203 LEU A CA 1
ATOM 1619 C C . LEU A 1 203 ? 2.746 2.048 -8.335 1.00 98.12 203 LEU A C 1
ATOM 1621 O O . LEU A 1 203 ? 1.917 2.957 -8.419 1.00 98.12 203 LEU A O 1
ATOM 1625 N N . CYS A 1 204 ? 3.353 1.550 -9.408 1.00 97.88 204 CYS A N 1
ATOM 1626 C CA . CYS A 1 204 ? 2.935 1.822 -10.787 1.00 97.88 204 CYS A CA 1
ATOM 1627 C C . CYS A 1 204 ? 3.235 0.620 -11.699 1.00 97.88 204 CYS A C 1
ATOM 1629 O O . CYS A 1 204 ? 3.641 -0.436 -11.214 1.00 97.88 204 CYS A O 1
ATOM 1631 N N . SER A 1 205 ? 2.963 0.732 -13.000 1.00 97.12 205 SER A N 1
ATOM 1632 C CA . SER A 1 205 ? 3.341 -0.308 -13.970 1.00 97.12 205 SER A CA 1
ATOM 1633 C C . SER A 1 205 ? 4.832 -0.210 -14.298 1.00 97.12 205 SER A C 1
ATOM 1635 O O . SER A 1 205 ? 5.477 0.754 -13.897 1.00 97.12 205 SER A O 1
ATOM 1637 N N . GLU A 1 206 ? 5.358 -1.163 -15.064 1.00 92.94 206 GLU A N 1
ATOM 1638 C CA . GLU A 1 206 ? 6.771 -1.227 -15.448 1.00 92.94 206 GLU A CA 1
ATOM 1639 C C . GLU A 1 206 ? 6.937 -1.330 -16.965 1.00 92.94 206 GLU A C 1
ATOM 1641 O O . GLU A 1 206 ? 6.380 -2.217 -17.617 1.00 92.94 206 GLU A O 1
ATOM 1646 N N . THR A 1 207 ? 7.750 -0.449 -17.538 1.00 89.50 207 THR A N 1
ATOM 1647 C CA . THR A 1 207 ? 8.132 -0.493 -18.945 1.00 89.50 207 THR A CA 1
ATOM 1648 C C . THR A 1 207 ? 9.565 -0.020 -19.146 1.00 89.50 207 THR A C 1
ATOM 1650 O O . THR A 1 207 ? 10.166 0.623 -18.294 1.00 89.50 207 THR A O 1
ATOM 1653 N N . ALA A 1 208 ? 10.137 -0.307 -20.315 1.00 83.69 208 ALA A N 1
ATOM 1654 C CA . ALA A 1 208 ? 11.434 0.261 -20.651 1.00 83.69 208 ALA A CA 1
ATOM 1655 C C . ALA A 1 208 ? 11.316 1.793 -20.712 1.00 83.69 208 ALA A C 1
ATOM 1657 O O . ALA A 1 208 ? 10.526 2.321 -21.494 1.00 83.69 208 ALA A O 1
ATOM 1658 N N . GLN A 1 209 ? 12.153 2.483 -19.936 1.00 85.31 209 GLN A N 1
ATOM 1659 C CA . GLN A 1 209 ? 12.055 3.920 -19.667 1.00 85.31 209 GLN A CA 1
ATOM 1660 C C . GLN A 1 209 ? 10.843 4.270 -18.788 1.00 85.31 209 GLN A C 1
ATOM 1662 O O . GLN A 1 209 ? 10.815 3.875 -17.629 1.00 85.31 209 GLN A O 1
ATOM 1667 N N . TYR A 1 210 ? 9.882 5.029 -19.321 1.00 86.56 210 TYR A N 1
ATOM 1668 C CA . TYR A 1 210 ? 8.586 5.289 -18.705 1.00 86.56 210 TYR A CA 1
ATOM 1669 C C . TYR A 1 210 ? 7.537 5.541 -19.795 1.00 86.56 210 TYR A C 1
ATOM 1671 O O . TYR A 1 210 ? 7.851 5.985 -20.904 1.00 86.56 210 TYR A O 1
ATOM 1679 N N . ASN A 1 211 ? 6.268 5.282 -19.482 1.00 91.50 211 ASN A N 1
ATOM 1680 C CA . ASN A 1 211 ? 5.139 5.576 -20.358 1.00 91.50 211 ASN A CA 1
ATOM 1681 C C . ASN A 1 211 ? 3.852 5.744 -19.536 1.00 91.50 211 ASN A C 1
ATOM 1683 O O . ASN A 1 211 ? 3.313 4.784 -18.983 1.00 91.50 211 ASN A O 1
ATOM 1687 N N . HIS A 1 212 ? 3.317 6.965 -19.540 1.00 90.62 212 HIS A N 1
ATOM 1688 C CA . HIS A 1 212 ? 2.134 7.367 -18.774 1.00 90.62 212 HIS A CA 1
ATOM 1689 C C . HIS A 1 212 ? 0.848 6.611 -19.103 1.00 90.62 212 HIS A C 1
ATOM 1691 O O . HIS A 1 212 ? -0.075 6.634 -18.292 1.00 90.62 212 HIS A O 1
ATOM 1697 N N . ASP A 1 213 ? 0.790 5.961 -20.265 1.00 93.50 213 ASP A N 1
ATOM 1698 C CA . ASP A 1 213 ? -0.379 5.220 -20.736 1.00 93.50 213 ASP A CA 1
ATOM 1699 C C . ASP A 1 213 ? -0.141 3.697 -20.755 1.00 93.50 213 ASP A C 1
ATOM 1701 O O . ASP A 1 213 ? -0.932 2.938 -21.330 1.00 93.50 213 ASP A O 1
ATOM 1705 N N . PHE A 1 214 ? 0.951 3.223 -20.142 1.00 95.12 214 PHE A N 1
ATOM 1706 C CA . PHE A 1 214 ? 1.288 1.803 -20.077 1.00 95.12 214 PHE A CA 1
ATOM 1707 C C . PHE A 1 214 ? 0.566 1.115 -18.920 1.00 95.12 214 PHE A C 1
ATOM 1709 O O . PHE A 1 214 ? 1.029 1.092 -17.793 1.00 95.12 214 PHE A O 1
ATOM 1716 N N . LYS A 1 215 ? -0.622 0.575 -19.175 1.00 97.62 215 LYS A N 1
ATOM 1717 C CA . LYS A 1 215 ? -1.462 0.012 -18.110 1.00 97.62 215 LYS A CA 1
ATOM 1718 C C . LYS A 1 215 ? -0.957 -1.331 -17.605 1.00 97.62 215 LYS A C 1
ATOM 1720 O O . LYS A 1 215 ? -0.469 -2.142 -18.388 1.00 97.62 215 LYS A O 1
ATOM 1725 N N . SER A 1 216 ? -1.211 -1.599 -16.329 1.00 98.12 216 SER A N 1
ATOM 1726 C CA . SER A 1 216 ? -1.020 -2.920 -15.733 1.00 98.12 216 SER A CA 1
ATOM 1727 C C . SER A 1 216 ? -2.103 -3.224 -14.705 1.00 98.12 216 SER A C 1
ATOM 1729 O O . SER A 1 216 ? -2.440 -2.367 -13.888 1.00 98.12 216 SER A O 1
ATOM 1731 N N . ASP A 1 217 ? -2.637 -4.438 -14.752 1.00 98.56 217 ASP A N 1
ATOM 1732 C CA . ASP A 1 217 ? -3.541 -4.977 -13.746 1.00 98.56 217 ASP A CA 1
ATOM 1733 C C . ASP A 1 217 ? -2.714 -5.719 -12.689 1.00 98.56 217 ASP A C 1
ATOM 1735 O O . ASP A 1 217 ? -2.142 -6.778 -12.955 1.00 98.56 217 ASP A O 1
ATOM 1739 N N . VAL A 1 218 ? -2.672 -5.169 -11.476 1.00 98.62 218 VAL A N 1
ATOM 1740 C CA . VAL A 1 218 ? -2.011 -5.791 -10.325 1.00 98.62 218 VAL A CA 1
ATOM 1741 C C . VAL A 1 218 ? -3.073 -6.345 -9.386 1.00 98.62 218 VAL A C 1
ATOM 1743 O O . VAL A 1 218 ? -3.781 -5.599 -8.707 1.00 98.62 218 VAL A O 1
ATOM 1746 N N . THR A 1 219 ? -3.196 -7.665 -9.333 1.00 98.69 219 THR A N 1
ATOM 1747 C CA . THR A 1 219 ? -4.063 -8.352 -8.380 1.00 98.69 219 THR A CA 1
ATOM 1748 C C . THR A 1 219 ? -3.422 -8.339 -6.995 1.00 98.69 219 THR A C 1
ATOM 1750 O O . THR A 1 219 ? -2.278 -8.754 -6.819 1.00 98.69 219 THR A O 1
ATOM 1753 N N . PHE A 1 220 ? -4.177 -7.872 -6.003 1.00 98.75 220 PHE A N 1
ATOM 1754 C CA . PHE A 1 220 ? -3.802 -7.897 -4.597 1.00 98.75 220 PHE A CA 1
ATOM 1755 C C . PHE A 1 220 ? -4.631 -8.952 -3.862 1.00 98.75 220 PHE A C 1
ATOM 1757 O O . PHE A 1 220 ? -5.863 -8.979 -3.962 1.00 98.75 220 PHE A O 1
ATOM 1764 N N . SER A 1 221 ? -3.958 -9.827 -3.120 1.00 98.69 221 SER A N 1
ATOM 1765 C CA . SER A 1 221 ? -4.607 -10.883 -2.341 1.00 98.69 221 SER A CA 1
ATOM 1766 C C . SER A 1 221 ? -4.078 -10.947 -0.916 1.00 98.69 221 SER A C 1
ATOM 1768 O O . SER A 1 221 ? -2.930 -10.588 -0.660 1.00 98.69 221 SER A O 1
ATOM 1770 N N . VAL A 1 222 ? -4.920 -11.418 0.003 1.00 98.19 222 VAL A N 1
ATOM 1771 C CA . VAL A 1 222 ? -4.585 -11.663 1.411 1.00 98.19 222 VAL A CA 1
ATOM 1772 C C . VAL A 1 222 ? -4.973 -13.097 1.751 1.00 98.19 222 VAL A C 1
ATOM 1774 O O . VAL A 1 222 ? -6.079 -13.524 1.429 1.00 98.19 222 VAL A O 1
ATOM 1777 N N . ASN A 1 223 ? -4.059 -13.867 2.345 1.00 96.56 223 ASN A N 1
ATOM 1778 C CA . ASN A 1 223 ? -4.235 -15.295 2.636 1.00 96.56 223 ASN A CA 1
ATOM 1779 C C . ASN A 1 223 ? -4.719 -16.115 1.419 1.00 96.56 223 ASN A C 1
ATOM 1781 O O . ASN A 1 223 ? -5.524 -17.038 1.542 1.00 96.56 223 ASN A O 1
ATOM 1785 N N . GLY A 1 224 ? -4.233 -15.759 0.224 1.00 96.62 224 GLY A N 1
ATOM 1786 C CA . GLY A 1 224 ? -4.608 -16.396 -1.043 1.00 96.62 224 GLY A CA 1
ATOM 1787 C C . GLY A 1 224 ? -5.982 -15.995 -1.592 1.00 96.62 224 GLY A C 1
ATOM 1788 O O . GLY A 1 224 ? -6.415 -16.560 -2.592 1.00 96.62 224 GLY A O 1
ATOM 1789 N N . ILE A 1 225 ? -6.668 -15.034 -0.970 1.00 97.94 225 ILE A N 1
ATOM 1790 C CA . ILE A 1 225 ? -7.978 -14.537 -1.401 1.00 97.94 225 ILE A CA 1
ATOM 1791 C C . ILE A 1 225 ? -7.791 -13.199 -2.106 1.00 97.94 225 ILE A C 1
ATOM 1793 O O . ILE A 1 225 ? -7.265 -12.251 -1.528 1.00 97.94 225 ILE A O 1
ATOM 1797 N N . GLU A 1 226 ? -8.196 -13.124 -3.371 1.00 98.25 226 GLU A N 1
ATOM 1798 C CA . GLU A 1 226 ? -8.091 -11.917 -4.194 1.00 98.25 226 GLU A CA 1
ATOM 1799 C C . GLU A 1 226 ? -9.117 -10.876 -3.757 1.00 98.25 226 GLU A C 1
ATOM 1801 O O . GLU A 1 226 ? -10.315 -11.050 -3.966 1.00 98.25 226 GLU A O 1
ATOM 1806 N N . VAL A 1 227 ? -8.645 -9.784 -3.157 1.00 98.12 227 VAL A N 1
ATOM 1807 C CA . VAL A 1 227 ? -9.525 -8.762 -2.573 1.00 98.12 227 VAL A CA 1
ATOM 1808 C C . VAL A 1 227 ? -9.762 -7.590 -3.525 1.00 98.12 227 VAL A C 1
ATOM 1810 O O . VAL A 1 227 ? -10.833 -6.983 -3.512 1.00 98.12 227 VAL A O 1
ATOM 1813 N N . VAL A 1 228 ? -8.784 -7.280 -4.385 1.00 98.31 228 VAL A N 1
ATOM 1814 C CA . VAL A 1 228 ? -8.883 -6.223 -5.401 1.00 98.31 228 VAL A CA 1
ATOM 1815 C C . VAL A 1 228 ? -7.902 -6.468 -6.550 1.00 98.31 228 VAL A C 1
ATOM 1817 O O . VAL A 1 228 ? -6.834 -7.037 -6.357 1.00 98.31 228 VAL A O 1
ATOM 1820 N N . THR A 1 229 ? -8.236 -5.995 -7.752 1.00 98.31 229 THR A N 1
ATOM 1821 C CA . THR A 1 229 ? -7.254 -5.776 -8.826 1.00 98.31 229 THR A CA 1
ATOM 1822 C C . THR A 1 229 ? -7.111 -4.279 -9.075 1.00 98.31 229 THR A C 1
ATOM 1824 O O . THR A 1 229 ? -8.090 -3.592 -9.370 1.00 98.31 229 THR A O 1
ATOM 1827 N N . ILE A 1 230 ? -5.893 -3.770 -8.907 1.00 98.25 230 ILE A N 1
ATOM 1828 C CA . ILE A 1 230 ? -5.531 -2.368 -9.084 1.00 98.25 230 ILE A CA 1
ATOM 1829 C C . ILE A 1 230 ? -5.135 -2.167 -10.542 1.00 98.25 230 ILE A C 1
ATOM 1831 O O . ILE A 1 230 ? -4.165 -2.754 -11.013 1.00 98.25 230 ILE A O 1
ATOM 1835 N N . LEU A 1 231 ? -5.865 -1.303 -11.242 1.00 97.75 231 LEU A N 1
ATOM 1836 C CA . LEU A 1 231 ? -5.457 -0.831 -12.559 1.00 97.75 231 LEU A CA 1
ATOM 1837 C C . LEU A 1 231 ? -4.443 0.304 -12.386 1.00 97.75 231 LEU A C 1
ATOM 1839 O O . LEU A 1 231 ? -4.832 1.453 -12.162 1.00 97.75 231 LEU A O 1
ATOM 1843 N N . SER A 1 232 ? -3.156 -0.009 -12.522 1.00 96.31 232 SER A N 1
ATOM 1844 C CA . SER A 1 232 ? -2.130 1.014 -12.702 1.00 96.31 232 SER A CA 1
ATOM 1845 C C . SER A 1 232 ? -2.307 1.665 -14.071 1.00 96.31 232 SER A C 1
ATOM 1847 O O . SER A 1 232 ? -2.413 0.975 -15.089 1.00 96.31 232 SER A O 1
ATOM 1849 N N . THR A 1 233 ? -2.367 2.996 -14.113 1.00 95.19 233 THR A N 1
ATOM 1850 C CA . THR A 1 233 ? -2.646 3.727 -15.356 1.00 95.19 233 THR A CA 1
ATOM 1851 C C . THR A 1 233 ? -1.426 3.905 -16.247 1.00 95.19 233 THR A C 1
ATOM 1853 O O . THR A 1 233 ? -1.613 4.123 -17.441 1.00 95.19 233 THR A O 1
ATOM 1856 N N . GLY A 1 234 ? -0.221 3.808 -15.687 1.00 95.19 234 GLY A N 1
ATOM 1857 C CA . GLY A 1 234 ? 1.015 4.085 -16.398 1.00 95.19 234 GLY A CA 1
ATOM 1858 C C . GLY A 1 234 ? 2.259 3.904 -15.543 1.00 95.19 234 GLY A C 1
ATOM 1859 O O . GLY A 1 234 ? 2.177 3.638 -14.341 1.00 95.19 234 GLY A O 1
ATOM 1860 N N . ASP A 1 235 ? 3.395 4.073 -16.208 1.00 94.44 235 ASP A N 1
ATOM 1861 C CA . ASP A 1 235 ? 4.744 4.127 -15.662 1.00 94.44 235 ASP A CA 1
ATOM 1862 C C . ASP A 1 235 ? 5.206 5.592 -15.715 1.00 94.44 235 ASP A C 1
ATOM 1864 O O . ASP A 1 235 ? 5.132 6.238 -16.769 1.00 94.44 235 ASP A O 1
ATOM 1868 N N . PHE A 1 236 ? 5.604 6.142 -14.569 1.00 94.81 236 PHE A N 1
ATOM 1869 C CA . PHE A 1 236 ? 5.753 7.581 -14.381 1.00 94.81 236 PHE A CA 1
ATOM 1870 C C . PHE A 1 236 ? 7.219 7.982 -14.228 1.00 94.81 236 PHE A C 1
ATOM 1872 O O . PHE A 1 236 ? 7.877 7.612 -13.253 1.00 94.81 236 PHE A O 1
ATOM 1879 N N . GLY A 1 237 ? 7.719 8.784 -15.170 1.00 93.50 237 GLY A N 1
ATOM 1880 C CA . GLY A 1 237 ? 9.116 9.230 -15.213 1.00 93.50 237 GLY A CA 1
ATOM 1881 C C . GLY A 1 237 ? 9.335 10.637 -15.779 1.00 93.50 237 GLY A C 1
ATOM 1882 O O . GLY A 1 237 ? 10.467 11.098 -15.884 1.00 93.50 237 GLY A O 1
ATOM 1883 N N . GLU A 1 238 ? 8.270 11.375 -16.096 1.00 92.19 238 GLU A N 1
ATOM 1884 C CA . GLU A 1 238 ? 8.326 12.741 -16.633 1.00 92.19 238 GLU A CA 1
ATOM 1885 C C . GLU A 1 238 ? 8.899 13.773 -15.655 1.00 92.19 238 GLU A C 1
ATOM 1887 O O . GLU A 1 238 ? 9.340 14.856 -16.050 1.00 92.19 238 GLU A O 1
ATOM 1892 N N . ARG A 1 239 ? 8.894 13.444 -14.363 1.00 94.69 239 ARG A N 1
ATOM 1893 C CA . ARG A 1 239 ? 9.585 14.194 -13.317 1.00 94.69 239 ARG A CA 1
ATOM 1894 C C . ARG A 1 239 ? 10.334 13.242 -12.404 1.00 94.69 239 ARG A C 1
ATOM 1896 O O . ARG A 1 239 ? 9.913 12.112 -12.185 1.00 94.69 239 ARG A O 1
ATOM 1903 N N . ARG A 1 240 ? 11.387 13.752 -11.771 1.00 94.81 240 ARG A N 1
ATOM 1904 C CA . ARG A 1 240 ? 12.106 13.010 -10.737 1.00 94.81 240 ARG A CA 1
ATOM 1905 C C . ARG A 1 240 ? 11.204 12.744 -9.524 1.00 94.81 240 ARG A C 1
ATOM 1907 O O . ARG A 1 240 ? 10.467 13.639 -9.089 1.00 94.81 240 ARG A O 1
ATOM 1914 N N . GLY A 1 241 ? 11.295 11.535 -8.976 1.00 96.06 241 GLY A N 1
ATOM 1915 C CA . GLY A 1 241 ? 10.693 11.178 -7.694 1.00 96.06 241 GLY A CA 1
ATOM 1916 C C . GLY A 1 241 ? 11.325 12.007 -6.582 1.00 96.06 241 GLY A C 1
ATOM 1917 O O . GLY A 1 241 ? 12.516 12.330 -6.637 1.00 96.06 241 GLY A O 1
ATOM 1918 N N . LYS A 1 242 ? 10.531 12.403 -5.588 1.00 96.62 242 LYS A N 1
ATOM 1919 C CA . LYS A 1 242 ? 10.988 13.297 -4.508 1.00 96.62 242 LYS A CA 1
ATOM 1920 C C . LYS A 1 242 ? 12.143 12.715 -3.695 1.00 96.62 242 LYS A C 1
ATOM 1922 O O . LYS A 1 242 ? 12.944 13.483 -3.164 1.00 96.62 242 LYS A O 1
ATOM 1927 N N . LEU A 1 243 ? 12.198 11.391 -3.581 1.00 96.06 243 LEU A N 1
ATOM 1928 C CA . LEU A 1 243 ? 13.143 10.681 -2.721 1.00 96.06 243 LEU A CA 1
ATOM 1929 C C . LEU A 1 243 ? 14.276 10.013 -3.503 1.00 96.06 243 LEU A C 1
ATOM 1931 O O . LEU A 1 243 ? 15.300 9.691 -2.909 1.00 96.06 243 LEU A O 1
ATOM 1935 N N . ASN A 1 244 ? 14.130 9.879 -4.827 1.00 94.62 244 ASN A N 1
ATOM 1936 C CA . ASN A 1 244 ? 15.060 9.123 -5.661 1.00 94.62 244 ASN A CA 1
ATOM 1937 C C . ASN A 1 244 ? 16.521 9.569 -5.486 1.00 94.62 244 ASN A C 1
ATOM 1939 O O . ASN A 1 244 ? 16.837 10.748 -5.722 1.00 94.62 244 ASN A O 1
ATOM 1943 N N . PRO A 1 245 ? 17.443 8.630 -5.194 1.00 91.94 245 PRO A N 1
ATOM 1944 C CA . PRO A 1 245 ? 18.871 8.913 -5.102 1.00 91.94 245 PRO A CA 1
ATOM 1945 C C . PRO A 1 245 ? 19.401 9.546 -6.382 1.00 91.94 245 PRO A C 1
ATOM 1947 O O . PRO A 1 245 ? 18.979 9.162 -7.467 1.00 91.94 245 PRO A O 1
ATOM 1950 N N . SER A 1 246 ? 20.349 10.482 -6.291 1.00 91.44 246 SER A N 1
ATOM 1951 C CA . SER A 1 246 ? 20.843 11.279 -7.433 1.00 91.44 246 SER A CA 1
ATOM 1952 C C . SER A 1 246 ? 21.417 10.462 -8.596 1.00 91.44 246 SER A C 1
ATOM 1954 O O . SER A 1 246 ? 21.428 10.946 -9.725 1.00 91.44 246 SER A O 1
ATOM 1956 N N . TRP A 1 247 ? 21.880 9.240 -8.334 1.00 91.19 247 TRP A N 1
ATOM 1957 C CA . TRP A 1 247 ? 22.438 8.342 -9.342 1.00 91.19 247 TRP A CA 1
ATOM 1958 C C . TRP A 1 247 ? 21.370 7.633 -10.187 1.00 91.19 247 TRP A C 1
ATOM 1960 O O . TRP A 1 247 ? 21.718 7.106 -11.241 1.00 91.19 247 TRP A O 1
ATOM 1970 N N . LEU A 1 248 ? 20.094 7.608 -9.764 1.00 90.50 248 LEU A N 1
ATOM 1971 C CA . LEU A 1 248 ? 19.024 6.987 -10.549 1.00 90.50 248 LEU A CA 1
ATOM 1972 C C . LEU A 1 248 ? 18.824 7.785 -11.855 1.00 90.50 248 LEU A C 1
ATOM 1974 O O . LEU A 1 248 ? 18.564 8.999 -11.764 1.00 90.50 248 LEU A O 1
ATOM 1978 N N . PRO A 1 249 ? 18.949 7.145 -13.038 1.00 89.19 249 PRO A N 1
ATOM 1979 C CA . PRO A 1 249 ? 18.729 7.795 -14.330 1.00 89.19 249 PRO A CA 1
ATOM 1980 C C . PRO A 1 249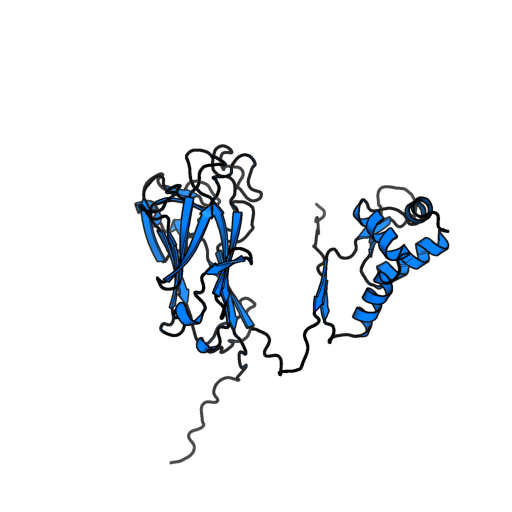 ? 17.322 8.384 -14.425 1.00 89.19 249 PRO A C 1
ATOM 1982 O O . PRO A 1 249 ? 16.386 7.827 -13.856 1.00 89.19 249 PRO A O 1
ATOM 1985 N N . ASN A 1 250 ? 17.168 9.510 -15.124 1.00 88.94 250 ASN A N 1
ATOM 1986 C CA . ASN A 1 250 ? 15.868 10.184 -15.260 1.00 88.94 250 ASN A CA 1
ATOM 1987 C C . ASN A 1 250 ? 14.948 9.483 -16.265 1.00 88.94 250 ASN A C 1
ATOM 1989 O O . ASN A 1 250 ? 13.761 9.771 -16.312 1.00 88.94 250 ASN A O 1
ATOM 1993 N N . GLU A 1 251 ? 15.512 8.615 -17.097 1.00 87.75 251 GLU A N 1
ATOM 1994 C CA . GLU A 1 251 ? 14.805 7.885 -18.136 1.00 87.75 251 GLU A CA 1
ATOM 1995 C C . GLU A 1 251 ? 13.999 6.719 -17.565 1.00 87.75 251 GLU A C 1
ATOM 1997 O O . GLU A 1 251 ? 13.038 6.308 -18.197 1.00 87.75 251 GLU A O 1
ATOM 2002 N N . ASN A 1 252 ? 14.375 6.203 -16.393 1.00 89.56 252 ASN A N 1
ATOM 2003 C CA . ASN A 1 252 ? 13.666 5.118 -15.715 1.00 89.56 252 ASN A CA 1
ATOM 2004 C C . ASN A 1 252 ? 12.406 5.636 -15.014 1.00 89.56 252 ASN A C 1
ATOM 2006 O O . ASN A 1 252 ? 12.311 6.829 -14.713 1.00 89.56 252 ASN A O 1
ATOM 2010 N N . THR A 1 253 ? 11.516 4.723 -14.627 1.00 94.00 253 THR A N 1
ATOM 2011 C CA . THR A 1 253 ? 10.450 4.974 -13.654 1.00 94.00 253 THR A CA 1
ATOM 2012 C C . THR A 1 253 ? 10.973 5.752 -12.448 1.00 94.00 253 THR A C 1
ATOM 2014 O O . THR A 1 253 ? 11.967 5.393 -11.810 1.00 94.00 253 THR A O 1
ATOM 2017 N N . GLN A 1 254 ? 10.292 6.847 -12.132 1.00 95.94 254 GLN A N 1
ATOM 2018 C CA . GLN A 1 254 ? 10.677 7.763 -11.073 1.00 95.94 254 GLN A CA 1
ATOM 2019 C C . GLN A 1 254 ? 9.768 7.681 -9.853 1.00 95.94 254 GLN A C 1
ATOM 2021 O O . GLN A 1 254 ? 10.251 7.911 -8.749 1.00 95.94 254 GLN A O 1
ATOM 2026 N N . TYR A 1 255 ? 8.477 7.417 -10.018 1.00 97.31 255 TYR A N 1
ATOM 2027 C CA . TYR A 1 255 ? 7.537 7.398 -8.900 1.00 97.31 255 TYR A CA 1
ATOM 2028 C C . TYR A 1 255 ? 6.299 6.558 -9.227 1.00 97.31 255 TYR A C 1
ATOM 2030 O O . TYR A 1 255 ? 6.069 6.177 -10.376 1.00 97.31 255 TYR A O 1
ATOM 2038 N N . GLY A 1 256 ? 5.502 6.272 -8.204 1.00 96.94 256 GLY A N 1
ATOM 2039 C CA . GLY A 1 256 ? 4.235 5.565 -8.300 1.00 96.94 256 GLY A CA 1
ATOM 2040 C C . GLY A 1 256 ? 3.065 6.369 -7.741 1.00 96.94 256 GLY A C 1
ATOM 2041 O O . GLY A 1 256 ? 3.174 7.533 -7.353 1.00 96.94 256 GLY A O 1
ATOM 2042 N N . ILE A 1 257 ? 1.905 5.726 -7.696 1.00 96.94 257 ILE A N 1
ATOM 2043 C CA . ILE A 1 257 ? 0.725 6.236 -7.001 1.00 96.94 257 ILE A CA 1
ATOM 2044 C C . ILE A 1 257 ? 0.662 5.559 -5.635 1.00 96.94 257 ILE A C 1
ATOM 2046 O O . ILE A 1 257 ? 0.853 4.349 -5.528 1.00 96.94 257 ILE A O 1
ATOM 2050 N N . MET A 1 258 ? 0.374 6.337 -4.591 1.00 97.81 258 MET A N 1
ATOM 2051 C CA . MET A 1 258 ? 0.035 5.777 -3.286 1.00 97.81 258 MET A CA 1
ATOM 2052 C C . MET A 1 258 ? -1.346 5.128 -3.353 1.00 97.81 258 MET A C 1
ATOM 2054 O O . MET A 1 258 ? -2.348 5.803 -3.610 1.00 97.81 258 MET A O 1
ATOM 2058 N N . TYR A 1 259 ? -1.395 3.831 -3.085 1.00 97.62 259 TYR A N 1
ATOM 2059 C CA . TYR A 1 259 ? -2.631 3.084 -2.928 1.00 97.62 259 TYR A CA 1
ATOM 2060 C C . TYR A 1 259 ? -2.850 2.740 -1.461 1.00 97.62 259 TYR A C 1
ATOM 2062 O O . TYR A 1 259 ? -1.912 2.414 -0.740 1.00 97.62 259 TYR A O 1
ATOM 2070 N N . ASN A 1 260 ? -4.110 2.795 -1.042 1.00 97.81 260 ASN A N 1
ATOM 2071 C CA . ASN A 1 260 ? -4.591 2.269 0.224 1.00 97.81 260 ASN A CA 1
ATOM 2072 C C . ASN A 1 260 ? -5.639 1.189 -0.063 1.00 97.81 260 ASN A C 1
ATOM 2074 O O . ASN A 1 260 ? -6.721 1.512 -0.562 1.00 97.81 260 ASN A O 1
ATOM 2078 N N . VAL A 1 261 ? -5.311 -0.068 0.236 1.00 98.50 261 VAL A N 1
ATOM 2079 C CA . VAL A 1 261 ? -6.261 -1.187 0.242 1.00 98.50 261 VAL A CA 1
ATOM 2080 C C . VAL A 1 261 ? -6.716 -1.393 1.677 1.00 98.50 261 VAL A C 1
ATOM 2082 O O . VAL A 1 261 ? -5.917 -1.776 2.522 1.00 98.50 261 VAL A O 1
ATOM 2085 N N . ASP A 1 262 ? -7.985 -1.133 1.955 1.00 97.19 262 ASP A N 1
ATOM 2086 C CA . ASP A 1 262 ? -8.564 -1.202 3.293 1.00 97.19 262 ASP A CA 1
ATOM 2087 C C . ASP A 1 262 ? -9.674 -2.257 3.315 1.00 97.19 262 ASP A C 1
ATOM 2089 O O . ASP A 1 262 ? -10.699 -2.110 2.646 1.00 97.19 262 ASP A O 1
ATOM 2093 N N . ILE A 1 263 ? -9.431 -3.353 4.029 1.00 97.69 263 ILE A N 1
ATOM 2094 C CA . ILE A 1 263 ? -10.351 -4.481 4.170 1.00 97.69 263 ILE A CA 1
ATOM 2095 C C . ILE A 1 263 ? -11.048 -4.327 5.514 1.00 97.69 263 ILE A C 1
ATOM 2097 O O . ILE A 1 263 ? -10.417 -4.434 6.566 1.00 97.69 263 ILE A O 1
ATOM 2101 N N . ARG A 1 264 ? -12.352 -4.073 5.477 1.00 92.25 264 ARG A N 1
ATOM 2102 C CA . ARG A 1 264 ? -13.197 -3.799 6.644 1.00 92.25 264 ARG A CA 1
ATOM 2103 C C . ARG A 1 264 ? -14.235 -4.900 6.816 1.00 92.25 264 ARG A C 1
ATOM 2105 O O . ARG A 1 264 ? -14.342 -5.801 5.988 1.00 92.25 264 ARG A O 1
ATOM 2112 N N . PHE A 1 265 ? -15.029 -4.832 7.880 1.00 88.88 265 PHE A N 1
ATOM 2113 C CA . PHE A 1 265 ? -16.131 -5.778 8.091 1.00 88.88 265 PHE A CA 1
ATOM 2114 C C . PHE A 1 265 ? -17.173 -5.764 6.953 1.00 88.88 265 PHE A C 1
ATOM 2116 O O . PHE A 1 265 ? -17.841 -6.765 6.725 1.00 88.88 265 PHE A O 1
ATOM 2123 N N . ASP A 1 266 ? -17.325 -4.640 6.246 1.00 87.38 266 ASP A N 1
ATOM 2124 C CA . ASP A 1 266 ? -18.354 -4.420 5.223 1.00 87.38 266 ASP A CA 1
ATOM 2125 C C . ASP A 1 266 ? -17.829 -4.471 3.779 1.00 87.38 266 ASP A C 1
ATOM 2127 O O . ASP A 1 266 ? -18.581 -4.206 2.835 1.00 87.38 266 ASP A O 1
ATOM 2131 N N . GLY A 1 267 ? -16.552 -4.795 3.578 1.00 93.94 267 GLY A N 1
ATOM 2132 C CA . GLY A 1 267 ? -15.964 -4.996 2.258 1.00 93.94 267 GLY A CA 1
ATOM 2133 C C . GLY A 1 267 ? -14.551 -4.438 2.119 1.00 93.94 267 GLY A C 1
ATOM 2134 O O . GLY A 1 267 ? -13.947 -3.937 3.069 1.00 93.94 267 GLY A O 1
ATOM 2135 N N . THR A 1 268 ? -14.037 -4.498 0.891 1.00 97.38 268 THR A N 1
ATOM 2136 C CA . THR A 1 268 ? -12.705 -3.999 0.534 1.00 97.38 268 THR A CA 1
ATOM 2137 C C . THR A 1 268 ? -12.816 -2.671 -0.202 1.00 97.38 268 THR A C 1
ATOM 2139 O O . THR A 1 268 ? -13.620 -2.510 -1.129 1.00 97.38 268 THR A O 1
ATOM 2142 N N . TYR A 1 269 ? -11.966 -1.727 0.185 1.00 97.31 269 TYR A N 1
ATOM 2143 C CA . TYR A 1 269 ? -11.911 -0.370 -0.330 1.00 97.31 269 TYR A CA 1
ATOM 2144 C C . TYR A 1 269 ? -10.534 -0.086 -0.933 1.00 97.31 269 TYR A C 1
ATOM 2146 O O . TYR A 1 269 ? -9.514 -0.344 -0.307 1.00 97.31 269 TYR A O 1
ATOM 2154 N N . LEU A 1 270 ? -10.503 0.489 -2.135 1.00 96.62 270 LEU A N 1
ATOM 2155 C CA . LEU A 1 270 ? -9.296 1.033 -2.754 1.00 96.62 270 LEU A CA 1
ATOM 2156 C C . LEU A 1 270 ? -9.403 2.557 -2.752 1.00 96.62 270 LEU A C 1
ATOM 2158 O O . LEU A 1 270 ? -10.297 3.104 -3.401 1.00 96.62 270 LEU A O 1
ATOM 2162 N N . ASN A 1 271 ? -8.513 3.242 -2.031 1.00 92.06 271 ASN A N 1
ATOM 2163 C CA . ASN A 1 271 ? -8.535 4.702 -1.876 1.00 92.06 271 ASN A CA 1
ATOM 2164 C C . ASN A 1 271 ? -9.939 5.220 -1.495 1.00 92.06 271 ASN A C 1
ATOM 2166 O O . ASN A 1 271 ? -10.495 6.083 -2.168 1.00 92.06 271 ASN A O 1
ATOM 2170 N N . GLU A 1 272 ? -10.529 4.631 -0.446 1.00 88.19 272 GLU A N 1
ATOM 2171 C CA . GLU A 1 272 ? -11.871 4.941 0.096 1.00 88.19 272 GLU A CA 1
ATOM 2172 C C . GLU A 1 272 ? -13.066 4.544 -0.786 1.00 88.19 272 GLU A C 1
ATOM 2174 O O . GLU A 1 272 ? -14.215 4.625 -0.347 1.00 88.19 272 GLU A O 1
ATOM 2179 N N . LYS A 1 273 ? -12.838 4.049 -2.005 1.00 91.81 273 LYS A N 1
ATOM 2180 C CA . LYS A 1 273 ? -13.902 3.533 -2.867 1.00 91.81 273 LYS A CA 1
ATOM 2181 C C . LYS A 1 273 ? -14.072 2.032 -2.657 1.00 91.81 273 LYS A C 1
ATOM 2183 O O . LYS A 1 273 ? -13.130 1.277 -2.870 1.00 91.81 273 LYS A O 1
ATOM 2188 N N . ARG A 1 274 ? -15.282 1.587 -2.311 1.00 94.38 274 ARG A N 1
ATOM 2189 C CA . ARG A 1 274 ? -15.610 0.155 -2.208 1.00 94.38 274 ARG A CA 1
ATOM 2190 C C . ARG A 1 274 ? -15.448 -0.524 -3.571 1.00 94.38 274 ARG A C 1
ATOM 2192 O O . ARG A 1 274 ? -15.995 -0.042 -4.565 1.00 94.38 274 ARG A O 1
ATOM 2199 N N . VAL A 1 275 ? -14.689 -1.614 -3.614 1.00 96.25 275 VAL A N 1
ATOM 2200 C CA . VAL A 1 275 ? -14.324 -2.347 -4.843 1.00 96.25 275 VAL A CA 1
ATOM 2201 C C . VAL A 1 275 ? -14.694 -3.828 -4.800 1.00 96.25 275 VAL A C 1
ATOM 2203 O O . VAL A 1 275 ? -14.803 -4.442 -5.857 1.00 96.25 275 VAL A O 1
ATOM 2206 N N . SER A 1 276 ? -14.917 -4.389 -3.612 1.00 96.00 276 SER A N 1
ATOM 2207 C CA . SER A 1 276 ? -15.339 -5.777 -3.418 1.00 96.00 276 SER A CA 1
ATOM 2208 C C . SER A 1 276 ? -16.175 -5.909 -2.143 1.00 96.00 276 SER A C 1
ATOM 2210 O O . SER A 1 276 ? -16.044 -5.099 -1.223 1.00 96.00 276 SER A O 1
ATOM 2212 N N . ASP A 1 277 ? -17.029 -6.931 -2.096 1.00 96.19 277 ASP A N 1
ATOM 2213 C CA . ASP A 1 277 ? -17.798 -7.316 -0.907 1.00 96.19 277 ASP A CA 1
ATOM 2214 C C . ASP A 1 277 ? -16.965 -8.123 0.108 1.00 96.19 277 ASP A C 1
ATOM 2216 O O . ASP A 1 277 ? -17.434 -8.345 1.217 1.00 96.19 277 ASP A O 1
ATOM 2220 N N . ILE A 1 278 ? -15.738 -8.525 -0.251 1.00 97.69 278 ILE A N 1
ATOM 2221 C CA . ILE A 1 278 ? -14.827 -9.298 0.608 1.00 97.69 278 ILE A CA 1
ATOM 2222 C C . ILE A 1 278 ? -14.414 -8.461 1.823 1.00 97.69 278 ILE A C 1
ATOM 2224 O O . ILE A 1 278 ? -13.807 -7.398 1.659 1.00 97.69 278 ILE A O 1
ATOM 2228 N N . GLY A 1 279 ? -14.726 -8.943 3.024 1.00 94.75 279 GLY A N 1
ATOM 2229 C CA . GLY A 1 279 ? -14.398 -8.313 4.299 1.00 94.75 279 GLY A CA 1
ATOM 2230 C C . GLY A 1 279 ? -13.381 -9.092 5.137 1.00 94.75 279 GLY A C 1
ATOM 2231 O O . GLY A 1 279 ? -12.790 -10.081 4.703 1.00 94.75 279 GLY A O 1
ATOM 2232 N N . VAL A 1 280 ? -13.164 -8.635 6.375 1.00 93.56 280 VAL A N 1
ATOM 2233 C CA . VAL A 1 280 ? -12.165 -9.216 7.300 1.00 93.56 280 VAL A CA 1
ATOM 2234 C C . VAL A 1 280 ? -12.447 -10.690 7.629 1.00 93.56 280 VAL A C 1
ATOM 2236 O O . VAL A 1 280 ? -11.514 -11.482 7.767 1.00 93.56 280 VAL A O 1
ATOM 2239 N N . GLU A 1 281 ? -13.720 -11.079 7.725 1.00 91.62 281 GLU A N 1
ATOM 2240 C CA . GLU A 1 281 ? -14.111 -12.469 7.997 1.00 91.62 281 GLU A CA 1
ATOM 2241 C C . GLU A 1 281 ? -13.750 -13.408 6.837 1.00 91.62 281 GLU A C 1
ATOM 2243 O O . GLU A 1 281 ? -13.368 -14.558 7.062 1.00 91.62 281 GLU A O 1
ATOM 2248 N N . ASP A 1 282 ? -13.795 -12.904 5.602 1.00 95.31 282 ASP A N 1
ATOM 2249 C CA . ASP A 1 282 ? -13.512 -13.688 4.403 1.00 95.31 282 ASP A CA 1
ATOM 2250 C C . ASP A 1 282 ? -12.022 -14.007 4.261 1.00 95.31 282 ASP A C 1
ATOM 2252 O O . ASP A 1 282 ? -11.683 -15.071 3.756 1.00 95.31 282 ASP A O 1
ATOM 2256 N N . ILE A 1 283 ? -11.128 -13.126 4.733 1.00 94.00 283 ILE A N 1
ATOM 2257 C CA . ILE A 1 283 ? -9.663 -13.257 4.592 1.00 94.00 283 ILE A CA 1
ATOM 2258 C C . ILE A 1 283 ? -8.995 -14.140 5.660 1.00 94.00 283 ILE A C 1
ATOM 2260 O O . ILE A 1 283 ? -7.768 -14.224 5.713 1.00 94.00 283 ILE A O 1
ATOM 2264 N N . LYS A 1 284 ? -9.773 -14.847 6.491 1.00 92.06 284 LYS A N 1
ATOM 2265 C CA . LYS A 1 284 ? -9.312 -15.980 7.326 1.00 92.06 284 LYS A CA 1
ATOM 2266 C C . LYS A 1 284 ? -8.164 -15.682 8.305 1.00 92.06 284 LYS A C 1
ATOM 2268 O O . LYS A 1 284 ? -7.344 -16.553 8.595 1.00 92.06 284 LYS A O 1
ATOM 2273 N N . LEU A 1 285 ? -8.107 -14.476 8.873 1.00 88.06 285 LEU A N 1
ATOM 2274 C CA . LEU A 1 285 ? -7.027 -14.063 9.794 1.00 88.06 285 LEU A CA 1
ATOM 2275 C C . LEU A 1 285 ? -6.954 -14.893 11.090 1.00 88.06 285 LEU A C 1
ATOM 2277 O O . LEU A 1 285 ? -5.906 -14.971 11.727 1.00 88.06 285 LEU A O 1
ATOM 2281 N N . VAL A 1 286 ? -8.061 -15.522 11.493 1.00 81.94 286 VAL A N 1
ATOM 2282 C CA . VAL A 1 286 ? -8.144 -16.304 12.738 1.00 81.94 286 VAL A CA 1
ATOM 2283 C C . VAL A 1 286 ? -7.542 -17.706 12.581 1.00 81.94 286 VAL A C 1
ATOM 2285 O O . VAL A 1 286 ? -7.072 -18.278 13.564 1.00 81.94 286 VAL A O 1
ATOM 2288 N N . GLU A 1 287 ? -7.517 -18.255 11.361 1.00 79.38 287 GLU A N 1
ATOM 2289 C CA . GLU A 1 287 ? -7.172 -19.663 11.112 1.00 79.38 287 GLU A CA 1
ATOM 2290 C C . GLU A 1 287 ? -5.696 -19.979 11.387 1.00 79.38 287 GLU A C 1
ATOM 2292 O O . GLU A 1 287 ? -5.373 -21.090 11.800 1.00 79.38 287 GLU A O 1
ATOM 2297 N N . ASN A 1 288 ? -4.802 -19.004 11.199 1.00 76.94 288 ASN A N 1
ATOM 2298 C CA . ASN A 1 288 ? -3.359 -19.180 11.343 1.00 76.94 288 ASN A CA 1
ATOM 2299 C C . ASN A 1 288 ? -2.737 -18.039 12.157 1.00 76.94 288 ASN A C 1
ATOM 2301 O O . ASN A 1 288 ? -3.320 -16.967 12.314 1.00 76.94 288 ASN A O 1
ATOM 2305 N N . ASN A 1 289 ? -1.518 -18.247 12.660 1.00 86.19 289 ASN A N 1
ATOM 2306 C CA . ASN A 1 289 ? -0.720 -17.184 13.293 1.00 86.19 289 ASN A CA 1
ATOM 2307 C C . ASN A 1 289 ? 0.122 -16.392 12.276 1.00 86.19 289 ASN A C 1
ATOM 2309 O O . ASN A 1 289 ? 1.188 -15.861 12.585 1.00 86.19 289 ASN A O 1
ATOM 2313 N N . LEU A 1 290 ? -0.347 -16.372 11.033 1.00 91.00 290 LEU A N 1
ATOM 2314 C CA . LEU A 1 290 ? 0.345 -15.856 9.868 1.00 91.00 290 LEU A CA 1
ATOM 2315 C C . LEU A 1 290 ? -0.691 -15.205 8.955 1.00 91.00 290 LEU A C 1
ATOM 2317 O O . LEU A 1 290 ? -1.689 -15.837 8.614 1.00 91.00 290 LEU A O 1
ATOM 2321 N N . MET A 1 291 ? -0.418 -13.972 8.545 1.00 94.81 291 MET A N 1
ATOM 2322 C CA . MET A 1 291 ? -1.078 -13.328 7.418 1.00 94.81 291 MET A CA 1
ATOM 2323 C C . MET A 1 291 ? -0.110 -13.288 6.249 1.00 94.81 291 MET A C 1
ATOM 2325 O O . MET A 1 291 ? 1.019 -12.824 6.414 1.00 94.81 291 MET A O 1
ATOM 2329 N N . THR A 1 292 ? -0.553 -13.711 5.072 1.00 97.50 292 THR A N 1
ATOM 2330 C CA . THR A 1 292 ? 0.162 -13.426 3.831 1.00 97.50 292 THR A CA 1
ATOM 2331 C C . THR A 1 292 ? -0.575 -12.381 3.018 1.00 97.50 292 THR A C 1
ATOM 2333 O O . THR A 1 292 ? -1.803 -12.316 3.040 1.00 97.50 292 THR A O 1
ATOM 2336 N N . PHE A 1 293 ? 0.166 -11.558 2.288 1.00 98.56 293 PHE A N 1
ATOM 2337 C CA . PHE A 1 293 ? -0.404 -10.690 1.266 1.00 98.56 293 PHE A CA 1
ATOM 2338 C C . PHE A 1 293 ? 0.500 -10.661 0.041 1.00 98.56 293 PHE A C 1
ATOM 2340 O O . PHE A 1 293 ? 1.718 -10.815 0.152 1.00 98.56 293 PHE A O 1
ATOM 2347 N N . ARG A 1 294 ? -0.096 -10.502 -1.137 1.00 98.81 294 ARG A N 1
ATOM 2348 C CA . ARG A 1 294 ? 0.596 -10.686 -2.412 1.00 98.81 294 ARG A CA 1
ATOM 2349 C C . ARG A 1 294 ? 0.185 -9.634 -3.425 1.00 98.81 294 ARG A C 1
ATOM 2351 O O . ARG A 1 294 ? -1.004 -9.380 -3.597 1.00 98.81 294 ARG A O 1
ATOM 2358 N N . PHE A 1 295 ? 1.180 -9.118 -4.141 1.00 98.81 295 PHE A N 1
ATOM 2359 C CA . PHE A 1 295 ? 1.010 -8.367 -5.381 1.00 98.81 295 PHE A CA 1
ATOM 2360 C C . PHE A 1 295 ? 1.331 -9.283 -6.553 1.00 98.81 295 PHE A C 1
ATOM 2362 O O . PHE A 1 295 ? 2.409 -9.881 -6.577 1.00 98.81 295 PHE A O 1
ATOM 2369 N N . GLU A 1 296 ? 0.419 -9.397 -7.510 1.00 98.75 296 GLU A N 1
ATOM 2370 C CA . GLU A 1 296 ? 0.552 -10.312 -8.636 1.00 98.75 296 GLU A CA 1
ATOM 2371 C C . GLU A 1 296 ? 0.129 -9.654 -9.950 1.00 98.75 296 GLU A C 1
ATOM 2373 O O . GLU A 1 296 ? -0.984 -9.155 -10.084 1.00 98.75 296 GLU A O 1
ATOM 2378 N N . VAL A 1 297 ? 1.013 -9.699 -10.943 1.00 98.62 297 VAL A N 1
ATOM 2379 C CA . VAL A 1 297 ? 0.700 -9.391 -12.340 1.00 98.62 297 VAL A CA 1
ATOM 2380 C C . VAL A 1 297 ? 0.486 -10.721 -13.050 1.00 98.62 297 VAL A C 1
ATOM 2382 O O . VAL A 1 297 ? 1.441 -11.410 -13.427 1.00 98.62 297 VAL A O 1
ATOM 2385 N N . LYS A 1 298 ? -0.781 -11.113 -13.191 1.00 98.19 298 LYS A N 1
ATOM 2386 C CA . LYS A 1 298 ? -1.149 -12.391 -13.807 1.00 98.19 298 LYS A CA 1
ATOM 2387 C C . LYS A 1 298 ? -0.911 -12.361 -15.312 1.00 98.19 298 LYS A C 1
ATOM 2389 O O . LYS A 1 298 ? -1.180 -11.365 -15.976 1.00 98.19 298 LYS A O 1
ATOM 2394 N N . LYS A 1 299 ? -0.481 -13.490 -15.874 1.00 96.19 299 LYS A N 1
ATOM 2395 C CA . LYS A 1 299 ? -0.221 -13.617 -17.321 1.00 96.19 299 LYS A CA 1
ATOM 2396 C C . LYS A 1 299 ? -1.478 -13.534 -18.186 1.00 96.19 299 LYS A C 1
ATOM 2398 O O . LYS A 1 299 ? -1.381 -13.236 -19.371 1.00 96.19 299 LYS A O 1
ATOM 2403 N N . ASP A 1 300 ? -2.631 -13.843 -17.609 1.00 96.25 300 ASP A N 1
ATOM 2404 C CA . ASP A 1 300 ? -3.946 -13.791 -18.243 1.00 96.25 300 ASP A CA 1
ATOM 2405 C C . ASP A 1 300 ? -4.742 -12.533 -17.856 1.00 96.25 300 ASP A C 1
ATOM 2407 O O . ASP A 1 300 ? -5.913 -12.409 -18.224 1.00 96.25 300 ASP A O 1
ATOM 2411 N N . ALA A 1 301 ? -4.121 -11.581 -17.146 1.00 96.88 301 ALA A N 1
ATOM 2412 C CA . ALA A 1 301 ? -4.734 -10.291 -16.872 1.00 96.88 301 ALA A CA 1
ATOM 2413 C C . ALA A 1 301 ? -5.000 -9.518 -18.172 1.00 96.88 301 ALA A C 1
ATOM 2415 O O . ALA A 1 301 ? -4.337 -9.711 -19.195 1.00 96.88 301 ALA A O 1
ATOM 2416 N N . ARG A 1 302 ? -5.967 -8.595 -18.140 1.00 97.31 302 ARG A N 1
ATOM 2417 C CA . ARG A 1 302 ? -6.306 -7.792 -19.321 1.00 97.31 302 ARG A CA 1
ATOM 2418 C C . ARG A 1 302 ? -5.144 -6.883 -19.722 1.00 97.31 302 ARG A C 1
ATOM 2420 O O . ARG A 1 302 ? -4.914 -6.698 -20.918 1.00 97.31 302 ARG A O 1
ATOM 2427 N N . TYR A 1 303 ? -4.443 -6.317 -18.742 1.00 97.38 303 TYR A N 1
ATOM 2428 C CA . TYR A 1 303 ? -3.242 -5.514 -18.946 1.00 97.38 303 TYR A CA 1
ATOM 2429 C C . TYR A 1 303 ? -2.046 -6.137 -18.216 1.00 97.38 303 TYR A C 1
ATOM 2431 O O . TYR A 1 303 ? -1.938 -6.038 -16.999 1.00 97.38 303 TYR A O 1
ATOM 2439 N N . VAL A 1 304 ? -1.127 -6.757 -18.961 1.00 96.88 304 VAL A N 1
ATOM 2440 C CA . VAL A 1 304 ? 0.114 -7.350 -18.425 1.00 96.88 304 VAL A CA 1
ATOM 2441 C C . VAL A 1 304 ? 1.260 -6.353 -18.610 1.00 96.88 304 VAL A C 1
ATOM 2443 O O . VAL A 1 304 ? 2.074 -6.474 -19.523 1.00 96.88 304 VAL A O 1
ATOM 2446 N N . GLY A 1 305 ? 1.260 -5.302 -17.792 1.00 96.06 305 GLY A N 1
ATOM 2447 C CA . GLY A 1 305 ? 2.190 -4.175 -17.915 1.00 96.06 305 GLY A CA 1
ATOM 2448 C C . GLY A 1 305 ? 3.269 -4.136 -16.839 1.00 96.06 305 GLY A C 1
ATOM 2449 O O . GLY A 1 305 ? 3.804 -3.067 -16.580 1.00 96.06 305 GLY A O 1
ATOM 2450 N N . GLY A 1 306 ? 3.540 -5.250 -16.156 1.00 97.19 306 GLY A N 1
ATOM 2451 C CA . GLY A 1 306 ? 4.491 -5.286 -15.047 1.00 97.19 306 GLY A CA 1
ATOM 2452 C C . GLY A 1 306 ? 4.108 -4.419 -13.856 1.00 97.19 306 GLY A C 1
ATOM 2453 O O . GLY A 1 306 ? 2.996 -3.898 -13.756 1.00 97.19 306 GLY A O 1
ATOM 2454 N N . MET A 1 307 ? 5.025 -4.307 -12.909 1.00 97.69 307 MET A N 1
ATOM 2455 C CA . MET A 1 307 ? 4.823 -3.535 -11.695 1.00 97.69 307 MET A CA 1
ATOM 2456 C C . MET A 1 307 ? 6.151 -3.002 -11.179 1.00 97.69 307 MET A C 1
ATOM 2458 O O . MET A 1 307 ? 7.130 -3.742 -11.138 1.00 97.69 307 MET A O 1
ATOM 2462 N N . ASN A 1 308 ? 6.125 -1.758 -10.711 1.00 98.00 308 ASN A N 1
ATOM 2463 C CA . ASN A 1 308 ? 7.118 -1.148 -9.838 1.00 98.00 308 ASN A CA 1
ATOM 2464 C C . ASN A 1 308 ? 6.533 -1.007 -8.431 1.00 98.00 308 ASN A C 1
ATOM 2466 O O . ASN A 1 308 ? 5.409 -0.523 -8.285 1.00 98.00 308 ASN A O 1
ATOM 2470 N N . ILE A 1 309 ? 7.295 -1.372 -7.399 1.00 98.31 309 ILE A N 1
ATOM 2471 C CA . ILE A 1 309 ? 6.974 -1.073 -5.996 1.00 98.31 309 ILE A CA 1
ATOM 2472 C C . ILE A 1 309 ? 8.125 -0.307 -5.344 1.00 98.31 309 ILE A C 1
ATOM 2474 O O . ILE A 1 309 ? 9.291 -0.698 -5.454 1.00 98.31 309 ILE A O 1
ATOM 2478 N N . PHE A 1 310 ? 7.785 0.795 -4.677 1.00 98.25 310 PHE A N 1
ATOM 2479 C CA . PHE A 1 310 ? 8.747 1.749 -4.128 1.00 98.25 310 PHE A CA 1
ATOM 2480 C C . PHE A 1 310 ? 8.839 1.604 -2.611 1.00 98.25 310 PHE A C 1
ATOM 2482 O O . PHE A 1 310 ? 7.834 1.422 -1.924 1.00 98.25 310 PHE A O 1
ATOM 2489 N N . GLY A 1 311 ? 10.066 1.657 -2.108 1.00 96.88 311 GLY A N 1
ATOM 2490 C CA . GLY A 1 311 ? 10.388 1.676 -0.691 1.00 96.88 311 GLY A CA 1
ATOM 2491 C C . GLY A 1 311 ? 10.688 3.091 -0.215 1.00 96.88 311 GLY A C 1
ATOM 2492 O O . GLY A 1 311 ? 10.817 4.023 -1.006 1.00 96.88 311 GLY A O 1
ATOM 2493 N N . LYS A 1 312 ? 10.905 3.246 1.091 1.00 95.25 312 LYS A N 1
ATOM 2494 C CA . LYS A 1 312 ? 10.962 4.550 1.789 1.00 95.25 312 LYS A CA 1
ATOM 2495 C C . LYS A 1 312 ? 12.007 5.575 1.313 1.00 95.25 312 LYS A C 1
ATOM 2497 O O . LYS A 1 312 ? 12.029 6.703 1.810 1.00 95.25 312 LYS A O 1
ATOM 2502 N N . HIS A 1 313 ? 12.921 5.186 0.430 1.00 94.38 313 HIS A N 1
ATOM 2503 C CA . HIS A 1 313 ? 13.996 6.025 -0.107 1.00 94.38 313 HIS A CA 1
ATOM 2504 C C . HIS A 1 313 ? 13.870 6.278 -1.616 1.00 94.38 313 HIS A C 1
ATOM 2506 O O . HIS A 1 313 ? 14.740 6.917 -2.198 1.00 94.38 313 HIS A O 1
ATOM 2512 N N . PHE A 1 314 ? 12.805 5.798 -2.255 1.00 96.69 314 PHE A N 1
ATOM 2513 C CA . PHE A 1 314 ? 12.527 5.987 -3.677 1.00 96.69 314 PHE A CA 1
ATOM 2514 C C . PHE A 1 314 ? 11.097 6.488 -3.863 1.00 96.69 314 PHE A C 1
ATOM 2516 O O . PHE A 1 314 ? 10.301 6.502 -2.930 1.00 96.69 314 PHE A O 1
ATOM 2523 N N . GLY A 1 315 ? 10.791 6.939 -5.075 1.00 96.81 315 GLY A N 1
ATOM 2524 C CA . GLY A 1 315 ? 9.481 7.458 -5.412 1.00 96.81 315 GLY A CA 1
ATOM 2525 C C . GLY A 1 315 ? 9.191 8.769 -4.698 1.00 96.81 315 GLY A C 1
ATOM 2526 O O . GLY A 1 315 ? 10.036 9.672 -4.604 1.00 96.81 315 GLY A O 1
ATOM 2527 N N . ASP A 1 316 ? 7.962 8.882 -4.225 1.00 97.25 316 ASP A N 1
ATOM 2528 C CA . ASP A 1 316 ? 7.383 10.115 -3.725 1.00 97.25 316 ASP A CA 1
ATOM 2529 C C . ASP A 1 316 ? 7.005 10.073 -2.244 1.00 97.25 316 ASP A C 1
ATOM 2531 O O . ASP A 1 316 ? 6.772 11.142 -1.659 1.00 97.25 316 ASP A O 1
ATOM 2535 N N . TYR A 1 317 ? 6.952 8.882 -1.643 1.00 96.38 317 TYR A N 1
ATOM 2536 C CA . TYR A 1 317 ? 6.461 8.679 -0.284 1.00 96.38 317 TYR A CA 1
ATOM 2537 C C . TYR A 1 317 ? 7.521 8.006 0.604 1.00 96.38 317 TYR A C 1
ATOM 2539 O O . TYR A 1 317 ? 8.045 6.956 0.251 1.00 96.38 317 TYR A O 1
ATOM 2547 N N . PRO A 1 318 ? 7.851 8.576 1.781 1.00 95.81 318 PRO A N 1
ATOM 2548 C CA . PRO A 1 318 ? 8.950 8.093 2.618 1.00 95.81 318 PRO A CA 1
ATOM 2549 C C . PRO A 1 318 ? 8.534 6.900 3.494 1.00 95.81 318 PRO A C 1
ATOM 2551 O O . PRO A 1 318 ? 8.724 6.918 4.709 1.00 95.81 318 PRO A O 1
ATOM 2554 N N . GLN A 1 319 ? 7.934 5.878 2.885 1.00 92.62 319 GLN A N 1
ATOM 2555 C CA . GLN A 1 319 ? 7.481 4.651 3.539 1.00 92.62 319 GLN A CA 1
ATOM 2556 C C . GLN A 1 319 ? 7.712 3.433 2.641 1.00 92.62 319 GLN A C 1
ATOM 2558 O O . GLN A 1 319 ? 7.750 3.553 1.421 1.00 92.62 319 GLN A O 1
ATOM 2563 N N . ASP A 1 320 ? 7.866 2.264 3.258 1.00 97.31 320 ASP A N 1
ATOM 2564 C CA . ASP A 1 320 ? 7.765 0.988 2.552 1.00 97.31 320 ASP A CA 1
ATOM 2565 C C . ASP A 1 320 ? 6.275 0.590 2.439 1.00 97.31 320 ASP A C 1
ATOM 2567 O O . ASP A 1 320 ? 5.406 1.443 2.232 1.00 97.31 320 ASP A O 1
ATOM 2571 N N . ILE A 1 321 ? 5.948 -0.694 2.600 1.00 98.50 321 ILE A N 1
ATOM 2572 C CA . ILE A 1 321 ? 4.557 -1.138 2.709 1.00 98.50 321 ILE A CA 1
ATOM 2573 C C . ILE A 1 321 ? 4.137 -0.987 4.171 1.00 98.50 321 ILE A C 1
ATOM 2575 O O . ILE A 1 321 ? 4.665 -1.673 5.044 1.00 98.50 321 ILE A O 1
ATOM 2579 N N . THR A 1 322 ? 3.178 -0.112 4.452 1.00 97.19 322 THR A N 1
ATOM 2580 C CA . THR A 1 322 ? 2.592 0.002 5.793 1.00 97.19 322 THR A CA 1
ATOM 2581 C C . THR A 1 322 ? 1.383 -0.913 5.888 1.00 97.19 322 THR A C 1
ATOM 2583 O O . THR A 1 322 ? 0.491 -0.842 5.041 1.00 97.19 322 THR A O 1
ATOM 2586 N N . VAL A 1 323 ? 1.342 -1.751 6.921 1.00 97.06 323 VAL A N 1
ATOM 2587 C CA . VAL A 1 323 ? 0.200 -2.618 7.223 1.00 97.06 323 VAL A CA 1
ATOM 2588 C C . VAL A 1 323 ? -0.354 -2.255 8.589 1.00 97.06 323 VAL A C 1
ATOM 2590 O O . VAL A 1 323 ? 0.304 -2.476 9.600 1.00 97.06 323 VAL A O 1
ATOM 2593 N N . ASP A 1 324 ? -1.564 -1.712 8.614 1.00 93.56 324 ASP A N 1
ATOM 2594 C CA . ASP A 1 324 ? -2.276 -1.316 9.824 1.00 93.56 324 ASP A CA 1
ATOM 2595 C C . ASP A 1 324 ? -3.343 -2.368 10.148 1.00 93.56 324 ASP A C 1
ATOM 2597 O O . ASP A 1 324 ? -4.257 -2.595 9.355 1.00 93.56 324 ASP A O 1
ATOM 2601 N N . ILE A 1 325 ? -3.239 -3.008 11.313 1.00 92.25 325 ILE A N 1
ATOM 2602 C CA . ILE A 1 325 ? -4.252 -3.931 11.837 1.00 92.25 325 ILE A CA 1
ATOM 2603 C C . ILE A 1 325 ? -5.014 -3.228 12.949 1.00 92.25 325 ILE A C 1
ATOM 2605 O O . ILE A 1 325 ? -4.431 -2.891 13.981 1.00 92.25 325 ILE A O 1
ATOM 2609 N N . THR A 1 326 ? -6.311 -3.031 12.750 1.00 89.00 326 THR A N 1
ATOM 2610 C CA . THR A 1 326 ? -7.186 -2.374 13.720 1.00 89.00 326 THR A CA 1
ATOM 2611 C C . THR A 1 326 ? -7.943 -3.422 14.518 1.00 89.00 326 THR A C 1
ATOM 2613 O O . THR A 1 326 ? -8.608 -4.280 13.940 1.00 89.00 326 THR A O 1
ATOM 2616 N N . TYR A 1 327 ? -7.868 -3.338 15.843 1.00 85.50 327 TYR A N 1
ATOM 2617 C CA . TYR A 1 327 ? -8.599 -4.200 16.764 1.00 85.50 327 TYR A CA 1
ATOM 2618 C C . TYR A 1 327 ? -9.700 -3.411 17.463 1.00 85.50 327 TYR A C 1
ATOM 2620 O O . TYR A 1 327 ? -9.436 -2.384 18.089 1.00 85.50 327 TYR A O 1
ATOM 2628 N N . GLN A 1 328 ? -10.917 -3.941 17.437 1.00 76.94 328 GLN A N 1
ATOM 2629 C CA . GLN A 1 328 ? -12.005 -3.475 18.278 1.00 76.94 328 GLN A CA 1
ATOM 2630 C C . GLN A 1 328 ? -11.768 -3.989 19.703 1.00 76.94 328 GLN A C 1
ATOM 2632 O O . GLN A 1 328 ? -11.844 -5.186 19.950 1.00 76.94 328 GLN A O 1
ATOM 2637 N N . ALA A 1 329 ? -11.494 -3.108 20.666 1.00 60.69 329 ALA A N 1
ATOM 2638 C CA . ALA A 1 329 ? -11.354 -3.505 22.074 1.00 60.69 329 ALA A CA 1
ATOM 2639 C C . ALA A 1 329 ? -10.243 -4.518 22.388 1.00 60.69 329 ALA A C 1
ATOM 2641 O O . ALA A 1 329 ? -10.494 -5.696 22.646 1.00 60.69 329 ALA A O 1
ATOM 2642 N N . CYS A 1 330 ? -9.004 -4.030 22.502 1.00 51.94 330 CYS A N 1
ATOM 2643 C CA . CYS A 1 330 ? -7.972 -4.758 23.240 1.00 51.94 330 CYS A CA 1
ATOM 2644 C C . CYS A 1 330 ? -8.190 -4.606 24.750 1.00 51.94 330 CYS A C 1
ATOM 2646 O O . CYS A 1 330 ? -8.362 -3.497 25.260 1.00 51.94 330 CYS A O 1
ATOM 2648 N N . VAL A 1 331 ? -8.137 -5.715 25.488 1.00 46.97 331 VAL A N 1
ATOM 2649 C CA . VAL A 1 331 ? -8.190 -5.682 26.952 1.00 46.97 331 VAL A CA 1
ATOM 2650 C C . VAL A 1 331 ? -6.761 -5.591 27.476 1.00 46.97 331 VAL A C 1
ATOM 2652 O O . VAL A 1 331 ? -5.950 -6.489 27.260 1.00 46.97 331 VAL A O 1
ATOM 2655 N N . SER A 1 332 ? -6.434 -4.530 28.213 1.00 40.97 332 SER A N 1
ATOM 2656 C CA . SER A 1 332 ? -5.205 -4.485 29.008 1.00 40.97 332 SER A CA 1
ATOM 2657 C C . SER A 1 332 ? -5.370 -5.383 30.239 1.00 40.97 332 SER A C 1
ATOM 2659 O O . SER A 1 332 ? -5.589 -4.888 31.345 1.00 40.97 332 SER A O 1
ATOM 2661 N N . GLN A 1 333 ? -5.343 -6.706 30.071 1.00 41.19 333 GLN A N 1
ATOM 2662 C CA . GLN A 1 333 ? -5.226 -7.590 31.228 1.00 41.19 333 GLN A CA 1
ATOM 2663 C C . GLN A 1 333 ? -3.760 -7.632 31.654 1.00 41.19 333 GLN A C 1
ATOM 2665 O O . GLN A 1 333 ? -2.873 -7.942 30.858 1.00 41.19 333 GLN A O 1
ATOM 2670 N N . GLY A 1 334 ? -3.505 -7.272 32.916 1.00 36.44 334 GLY A N 1
ATOM 2671 C CA . GLY A 1 334 ? -2.227 -7.549 33.560 1.00 36.44 334 GLY A CA 1
ATOM 2672 C C . GLY A 1 334 ? -1.911 -9.038 33.441 1.00 36.44 334 GLY A C 1
ATOM 2673 O O . GLY A 1 334 ? -2.830 -9.855 33.409 1.00 36.44 334 GLY A O 1
ATOM 2674 N N . ALA A 1 335 ? -0.619 -9.357 33.322 1.00 30.98 335 ALA A N 1
ATOM 2675 C CA . ALA A 1 335 ? -0.102 -10.715 33.172 1.00 30.98 335 ALA A CA 1
ATOM 2676 C C . ALA A 1 335 ? -0.896 -11.731 34.015 1.00 30.98 335 ALA A C 1
ATOM 2678 O O . ALA A 1 335 ? -1.231 -11.401 35.158 1.00 30.98 335 ALA A O 1
ATOM 2679 N N . PRO A 1 336 ? -1.182 -12.943 33.497 1.00 33.91 336 PRO A N 1
ATOM 2680 C CA . PRO A 1 336 ? -1.843 -13.965 34.293 1.00 33.91 336 PRO A CA 1
ATOM 2681 C C . PRO A 1 336 ? -1.039 -14.143 35.578 1.00 33.91 336 PRO A C 1
ATOM 2683 O O . PRO A 1 336 ? 0.143 -14.490 35.532 1.00 33.91 336 PRO A O 1
ATOM 2686 N N . GLN A 1 337 ? -1.663 -13.824 36.716 1.00 35.78 337 GLN A N 1
ATOM 2687 C CA . GLN A 1 337 ? -1.111 -14.203 38.002 1.00 35.78 337 GLN A CA 1
ATOM 2688 C C . GLN A 1 337 ? -0.984 -15.717 37.951 1.00 35.78 337 GLN A C 1
ATOM 2690 O O . GLN A 1 337 ? -1.980 -16.427 37.812 1.00 35.78 337 GLN A O 1
ATOM 2695 N N . THR A 1 338 ? 0.260 -16.188 37.959 1.00 36.84 338 THR A N 1
ATOM 2696 C CA . THR A 1 338 ? 0.575 -17.573 38.264 1.00 36.84 338 THR A CA 1
ATOM 2697 C C . THR A 1 338 ? -0.157 -17.878 39.557 1.00 36.84 338 THR A C 1
ATOM 2699 O O . THR A 1 338 ? 0.151 -17.265 40.578 1.00 36.84 338 THR A O 1
ATOM 2702 N N . GLY A 1 339 ? -1.192 -18.712 39.470 1.00 36.44 339 GLY A N 1
ATOM 2703 C CA . GLY A 1 339 ? -1.911 -19.168 40.643 1.00 36.44 339 GLY A CA 1
ATOM 2704 C C . GLY A 1 339 ? -0.895 -19.778 41.591 1.00 36.44 339 GLY A C 1
ATOM 2705 O O . GLY A 1 339 ? -0.141 -20.669 41.200 1.00 36.44 339 GLY A O 1
ATOM 2706 N N . ASP A 1 340 ? -0.846 -19.240 42.802 1.00 40.12 340 ASP A N 1
ATOM 2707 C CA . ASP A 1 340 ? -0.309 -19.967 43.931 1.00 40.12 340 ASP A CA 1
ATOM 2708 C C . ASP A 1 340 ? -1.155 -21.239 44.056 1.00 40.12 340 ASP A C 1
ATOM 2710 O O . ASP A 1 340 ? -2.334 -21.189 44.418 1.00 40.12 340 ASP A O 1
ATOM 2714 N N . ASP A 1 341 ? -0.561 -22.374 43.693 1.00 39.75 341 ASP A N 1
ATOM 2715 C CA . ASP A 1 341 ? -1.042 -23.688 44.100 1.00 39.75 341 ASP A CA 1
ATOM 2716 C C . ASP A 1 341 ? -0.870 -23.783 45.626 1.00 39.75 341 ASP A C 1
ATOM 2718 O O . ASP A 1 341 ? 0.117 -24.308 46.143 1.00 39.75 341 ASP A O 1
ATOM 2722 N N . GLU A 1 342 ? -1.838 -23.240 46.364 1.00 41.78 342 GLU A N 1
ATOM 2723 C CA . GLU A 1 342 ? -2.127 -23.669 47.727 1.00 41.78 342 GLU A CA 1
ATOM 2724 C C . GLU A 1 342 ? -3.098 -24.861 47.696 1.00 41.78 342 GLU A C 1
ATOM 2726 O O . GLU A 1 342 ? -4.181 -24.796 47.114 1.00 41.78 342 GLU A O 1
ATOM 2731 N N . ASN A 1 343 ? -2.710 -25.905 48.438 1.00 40.56 343 ASN A N 1
ATOM 2732 C CA . ASN A 1 343 ? -3.445 -27.115 48.833 1.00 40.56 343 ASN A CA 1
ATOM 2733 C C . ASN A 1 343 ? -3.584 -28.253 47.804 1.00 40.56 343 ASN A C 1
ATOM 2735 O O . ASN A 1 343 ? -4.601 -28.390 47.127 1.00 40.56 343 ASN A O 1
ATOM 2739 N N . THR A 1 344 ? -2.694 -29.249 47.878 1.00 38.66 344 THR A N 1
ATOM 2740 C CA . THR A 1 344 ? -2.879 -30.417 48.777 1.00 38.66 344 THR A CA 1
ATOM 2741 C C . THR A 1 344 ? -1.628 -31.278 48.897 1.00 38.66 344 THR A C 1
ATOM 2743 O O . THR A 1 344 ? -0.903 -31.422 47.890 1.00 38.66 344 THR A O 1
#

Secondary structure (DSSP, 8-state):
---------EEEEETTS-HHHHHHHHHHHH-HHHHHHHHHHHH--EEHHHHHHHHT--HHHHHHHHHHHHHTTSEEEEE-TTSSS--EEEEES-SEEEEE-----S-----EEEEEEE-TT--SEEEEEEEEEEEETTEE-S-TT-GGGGGSGGGGGEEEEEEEEEEEEEEEE--SEE--TTS-PPEE--GGGEEEEEEEEEEE---SS-BTT--EEEEEEETTEEEEEEEE--BB-SS--SS--TTS-TTS--B-EEEEEEEETTEEEETTEEEES--TTTTTTTT-SEEEEEEEE-TTSS----EEEE-TTSSSSS-SEEEEEEES--B-------------

Foldseek 3Di:
DDDPPPPQAEAEDEPPPDPPLCCLQCVLVVDPLLVVLLVVQVVDWAFLVVSCVVVVHDSVVSVVSLVSCVVSQQKHWDDDPPDPDPTTIIHGRHDYYHYHDDDDDPPPPPFDKDKDFQFPLQFPDWDFAPQWAFAALVGGPADGRDPVRSVDPCSSRGFKIWGQFIKTKHKDFADQWDQHPVRDDIFGFQLVQFFKKKKKFFKAFADQQWDQQQWFWKFKAKLPHGQDTDIHRIQDQPDAFPQDHPPDDSRGRHAGDIWMWMAGQQGTDIVNHGDGRHHPVNRCSNVDSMMMMMIGRHPPDPRSRIMMTGACRTGHHNGHIMMMTTGRRTDPDDDPPPDDPDDD

pLDDT: mean 84.47, std 17.89, range [28.41, 98.81]

Sequence (344 aa):
MPERQDDMRLQVINLYDKEERLVKVCSALNDPTRRRIMKLINLSPMSINDIAWKLDIPVSNASYHVKALVDAGVLRYAINTKRRGSEKTVALGTYLFTLDVGGFSREVYADEVHSFDVPIGSYTAFAVEPTCGIFNDNGSELLHDTPVSFLSPNRFKAGLIWFHSGYLEYSLPLTDYYRPQNGGQIKFCDKKNISSVSFKFELCSETAQYNHDFKSDVTFSVNGIEVVTILSTGDFGERRGKLNPSWLPNENTQYGIMYNVDIRFDGTYLNEKRVSDIGVEDIKLVENNLMTFRFEVKKDARYVGGMNIFGKHFGDYPQDITVDITYQACVSQGAPQTGDDENT